Protein AF-A0A956RBW5-F1 (afdb_monomer)

Secondary structure (DSSP, 8-state):
--------------------------------------------S-------S--------------------------SSPPPSSPPPP------B--SSEEEEEEETTEEEEEEEEETTTEEEEE-TT--B--SS-SEE---TBT--TTSS---SEEEEEE-TTTTTS-EEEEEEEEETTEEEEEEEEEETTEEEEE-GGG-EEEEEEE-SSSS-----EEE-TTSPEEEEE-----TTSTT-TTT-TTS-SSEEEEE--STTSPPP-TT---S---S--

Sequence (282 aa):
MGLTTGLMMTGCPGDDGGGSGTESASGTDTTQGTSNTQSTVSMTGDTTVSMTGDTTVSMTDDTTATDDSTSTTTGVIECPYDEVPGMPPVTLELVGEGFDRPVLAVGHPTQPDRLFVVEQGGNVRILEPGQTMAPAESFLFVNVAGAGNMSIGAEFGLLGFAFHPDFPNDPRVYVNYNPDTGRTVVSEFTVDAGNPDQVDPGSERIIIEIEQPAANHNGGMIGFGPDGYLYIGMGDGGGGGDTYDTSRDPSVVLSKMLRIGVEPDGMPDDPLGCPNDCNPLG

Foldseek 3Di:
DDDDPDPDPPDDDDPPPDDDDDDDDDDDDDDDDDDDDDDDDDDDDDDDDDDDDDDDDDDDDPDPDDDPPDPPPPPPPPDPDDDDPDDDDDDDDQQADAAAQFQDWAADRVGGLFIFTDHQQFFTFTDHRPRHYTDPDGQGGDAQVQQPDCPPQAPAGWHEKEAQPPPPVFQKIWTWGHNHFFKIWIWIWGQDPVDNSHTDPVRIDTPDIATQPGRHQQQTYWYADPQQWIKGAGALSDDPPSPVVSCPDPVHCHPDIDTWAPDPVGHGPGPPPPPDDPPVPD

Radius of gyration: 27.18 Å; Cα contacts (8 Å, |Δi|>4): 436; chains: 1; bounding box: 52×69×79 Å

Nearest PDB structures (foldseek):
  2wg3-assembly2_D  TM=8.763E-01  e=7.262E-13  Homo sapiens
  7pgm-assembly1_A  TM=8.284E-01  e=1.019E-12  Homo sapiens
  2wfx-assembly1_B  TM=8.453E-01  e=8.206E-12  Homo sapiens
  3ho4-assembly2_B  TM=8.588E-01  e=1.526E-11  Homo sapiens
  3ho4-assembly1_A  TM=8.354E-01  e=3.979E-11  Homo sapiens

pLDDT: mean 74.68, std 27.19, range [24.95, 98.81]

Structure (mmCIF, N/CA/C/O backbone):
data_AF-A0A956RBW5-F1
#
_entry.id   AF-A0A956RBW5-F1
#
loop_
_atom_site.group_PDB
_atom_site.id
_atom_site.type_symbol
_atom_site.label_atom_id
_atom_site.label_alt_id
_atom_site.label_comp_id
_atom_site.label_asym_id
_atom_site.label_entity_id
_atom_site.label_seq_id
_atom_site.pdbx_PDB_ins_code
_atom_site.Cartn_x
_atom_site.Cartn_y
_atom_site.Cartn_z
_atom_site.occupancy
_atom_site.B_iso_or_equiv
_atom_site.auth_seq_id
_atom_site.auth_comp_id
_atom_site.auth_asym_id
_atom_site.auth_atom_id
_atom_site.pdbx_PDB_model_num
ATOM 1 N N . MET A 1 1 ? -19.925 -15.942 8.096 1.00 32.34 1 MET A N 1
ATOM 2 C CA . MET A 1 1 ? -20.887 -15.469 7.078 1.00 32.34 1 MET A CA 1
ATOM 3 C C . MET A 1 1 ? -20.656 -13.974 6.924 1.00 32.34 1 MET A C 1
ATOM 5 O O . MET A 1 1 ? -21.213 -13.207 7.694 1.00 32.34 1 MET A O 1
ATOM 9 N N . GLY A 1 2 ? -19.719 -13.582 6.061 1.00 32.16 2 GLY A N 1
ATOM 10 C CA . GLY A 1 2 ? -19.385 -12.177 5.819 1.00 32.16 2 GLY A CA 1
ATOM 11 C C . GLY A 1 2 ? -20.156 -11.679 4.605 1.00 32.16 2 GLY A C 1
ATOM 12 O O . GLY A 1 2 ? -20.094 -12.308 3.552 1.00 32.16 2 GLY A O 1
ATOM 13 N N . LEU A 1 3 ? -20.923 -10.603 4.770 1.00 27.94 3 LEU A N 1
ATOM 14 C CA . LEU A 1 3 ? -21.505 -9.871 3.653 1.00 27.94 3 LEU A CA 1
ATOM 15 C C . LEU A 1 3 ? -20.415 -8.953 3.091 1.00 27.94 3 LEU A C 1
ATOM 17 O O . LEU A 1 3 ? -20.034 -7.975 3.730 1.00 27.94 3 LEU A O 1
ATOM 21 N N . THR A 1 4 ? -19.920 -9.269 1.901 1.00 28.19 4 THR A N 1
ATOM 22 C CA . THR A 1 4 ? -19.143 -8.338 1.085 1.00 28.19 4 THR A CA 1
ATOM 23 C C . THR A 1 4 ? -20.121 -7.341 0.473 1.00 28.19 4 THR A C 1
ATOM 25 O O . THR A 1 4 ? -20.800 -7.654 -0.502 1.00 28.19 4 THR A O 1
ATOM 28 N N . THR A 1 5 ? -20.230 -6.143 1.042 1.00 28.91 5 THR A N 1
ATOM 29 C CA . THR A 1 5 ? -20.934 -5.039 0.377 1.00 28.91 5 THR A CA 1
ATOM 30 C C . THR A 1 5 ? -19.942 -4.320 -0.529 1.00 28.91 5 THR A C 1
ATOM 32 O O . THR A 1 5 ? -19.357 -3.308 -0.161 1.00 28.91 5 THR A O 1
ATOM 35 N N . GLY A 1 6 ? -19.720 -4.878 -1.718 1.00 27.14 6 GLY A N 1
ATOM 36 C CA . GLY A 1 6 ? -19.156 -4.134 -2.837 1.00 27.14 6 GLY A CA 1
ATOM 37 C C . GLY A 1 6 ? -20.295 -3.425 -3.559 1.00 27.14 6 GLY A C 1
ATOM 38 O O . GLY A 1 6 ? -21.095 -4.077 -4.225 1.00 27.14 6 GLY A O 1
ATOM 39 N N . LEU A 1 7 ? -20.396 -2.102 -3.427 1.00 27.00 7 LEU A N 1
ATOM 40 C CA . LEU A 1 7 ? -21.269 -1.318 -4.297 1.00 27.00 7 LEU A CA 1
ATOM 41 C C . LEU A 1 7 ? -20.578 -1.185 -5.662 1.00 27.00 7 LEU A C 1
ATOM 43 O O . LEU A 1 7 ? -19.855 -0.224 -5.908 1.00 27.00 7 LEU A O 1
ATOM 47 N N . MET A 1 8 ? -20.770 -2.163 -6.548 1.00 27.34 8 MET A N 1
ATOM 48 C CA . MET A 1 8 ? -20.468 -1.973 -7.966 1.00 27.34 8 MET A CA 1
ATOM 49 C C . MET A 1 8 ? -21.608 -1.171 -8.593 1.00 27.34 8 MET A C 1
ATOM 51 O O . MET A 1 8 ? -22.677 -1.713 -8.864 1.00 27.34 8 MET A O 1
ATOM 55 N N . MET A 1 9 ? -21.396 0.124 -8.830 1.00 32.97 9 MET A N 1
ATOM 56 C CA . MET A 1 9 ? -22.252 0.865 -9.756 1.00 32.97 9 MET A CA 1
ATOM 57 C C . MET A 1 9 ? -21.823 0.526 -11.182 1.00 32.97 9 MET A C 1
ATOM 59 O O . MET A 1 9 ? -20.850 1.066 -11.700 1.00 32.97 9 MET A O 1
ATOM 63 N N . THR A 1 10 ? -22.541 -0.394 -11.819 1.00 36.19 10 THR A N 1
ATOM 64 C CA . THR A 1 10 ? -22.460 -0.592 -13.267 1.00 36.19 10 THR A CA 1
ATOM 65 C C . THR A 1 10 ? -23.392 0.427 -13.918 1.00 36.19 10 THR A C 1
ATOM 67 O O . THR A 1 10 ? -24.608 0.257 -13.918 1.00 36.19 10 THR A O 1
ATOM 70 N N . GLY A 1 11 ? -22.840 1.531 -14.423 1.00 39.47 11 GLY A N 1
ATOM 71 C CA . GLY A 1 11 ? -23.604 2.465 -15.246 1.00 39.47 11 GLY A CA 1
ATOM 72 C C . GLY A 1 11 ? -23.829 1.862 -16.631 1.00 39.47 11 GLY A C 1
ATOM 73 O O . GLY A 1 11 ? -22.862 1.611 -17.347 1.00 39.47 11 GLY A O 1
ATOM 74 N N . CYS A 1 12 ? -25.083 1.621 -17.015 1.00 42.22 12 CYS A N 1
ATOM 75 C CA . CYS A 1 12 ? -25.422 1.477 -18.430 1.00 42.22 12 CYS A CA 1
ATOM 76 C C . CYS A 1 12 ? -25.438 2.870 -19.078 1.00 42.22 12 CYS A C 1
ATOM 78 O O . CYS A 1 12 ? -25.837 3.830 -18.414 1.00 42.22 12 CYS A O 1
ATOM 80 N N . PRO A 1 13 ? -25.016 3.010 -20.346 1.00 43.25 13 PRO A N 1
ATOM 81 C CA . PRO A 1 13 ? -25.125 4.275 -21.056 1.00 43.25 13 PRO A CA 1
ATOM 82 C C . PRO A 1 13 ? -26.606 4.656 -21.170 1.00 43.25 13 PRO A C 1
ATOM 84 O O . PRO A 1 13 ? -27.388 3.950 -21.805 1.00 43.25 13 PRO A O 1
ATOM 87 N N . GLY A 1 14 ? -26.989 5.751 -20.515 1.00 39.78 14 GLY A N 1
ATOM 88 C CA . GLY A 1 14 ? -28.256 6.416 -20.781 1.00 39.78 14 GLY A CA 1
ATOM 89 C C . GLY A 1 14 ? -28.195 7.047 -22.169 1.00 39.78 14 GLY A C 1
ATOM 90 O O . GLY A 1 14 ? -27.210 7.696 -22.519 1.00 39.78 14 GLY A O 1
ATOM 91 N N . ASP A 1 15 ? -29.227 6.814 -22.974 1.00 45.62 15 ASP A N 1
ATOM 92 C CA . ASP A 1 15 ? -29.468 7.560 -24.206 1.00 45.62 15 ASP A CA 1
ATOM 93 C C . ASP A 1 15 ? -29.921 8.973 -23.808 1.00 45.62 15 ASP A C 1
ATOM 95 O O . ASP A 1 15 ? -31.113 9.252 -23.652 1.00 45.62 15 ASP A O 1
ATOM 99 N N . ASP A 1 16 ? -28.953 9.852 -23.541 1.00 44.31 16 ASP A N 1
ATOM 100 C CA . ASP A 1 16 ? -29.209 11.260 -23.261 1.00 44.31 16 ASP A CA 1
ATOM 101 C C . ASP A 1 16 ? -29.654 11.928 -24.565 1.00 44.31 16 ASP A C 1
ATOM 103 O O . ASP A 1 16 ? -28.858 12.458 -25.345 1.00 44.31 16 ASP A O 1
ATOM 107 N N . GLY A 1 17 ? -30.965 11.871 -24.808 1.00 38.09 17 GLY A N 1
ATOM 108 C CA . GLY A 1 17 ? -31.634 12.554 -25.902 1.00 38.09 17 GLY A CA 1
ATOM 109 C C . GLY A 1 17 ? -31.124 13.989 -26.050 1.00 38.09 17 GLY A C 1
ATOM 110 O O . GLY A 1 17 ? -31.212 14.807 -25.133 1.00 38.09 17 GLY A O 1
ATOM 111 N N . GLY A 1 18 ? -30.578 14.278 -27.232 1.00 38.34 18 GLY A N 1
ATOM 112 C CA . GLY A 1 18 ? -29.933 15.541 -27.557 1.00 38.34 18 GLY A CA 1
ATOM 113 C C . GLY A 1 18 ? -30.782 16.773 -27.232 1.00 38.34 18 GLY A C 1
ATOM 114 O O . GLY A 1 18 ? -31.883 16.959 -27.749 1.00 38.34 18 GLY A O 1
ATOM 115 N N . GLY A 1 19 ? -30.200 17.664 -26.432 1.00 29.88 19 GLY A N 1
ATOM 116 C CA . GLY A 1 19 ? -30.657 19.030 -26.218 1.00 29.88 19 GLY A CA 1
ATOM 117 C C . GLY A 1 19 ? -29.467 19.979 -26.306 1.00 29.88 19 GLY A C 1
ATOM 118 O O . GLY A 1 19 ? -28.686 20.098 -25.368 1.00 29.88 19 GLY A O 1
ATOM 119 N N . SER A 1 20 ? -29.313 20.650 -27.448 1.00 36.81 20 SER A N 1
ATOM 120 C CA . SER A 1 20 ? -28.293 21.676 -27.673 1.00 36.81 20 SER A CA 1
ATOM 121 C C . SER A 1 20 ? -28.544 22.897 -26.777 1.00 36.81 20 SER A C 1
ATOM 123 O O . SER A 1 20 ? -29.352 23.765 -27.113 1.00 36.81 20 SER A O 1
ATOM 125 N N . GLY A 1 21 ? -27.852 22.974 -25.642 1.00 28.55 21 GLY A N 1
ATOM 126 C CA . GLY A 1 21 ? -27.738 24.179 -24.823 1.00 28.55 21 GLY A CA 1
ATOM 127 C C . GLY A 1 21 ? -26.433 24.902 -25.139 1.00 28.55 21 GLY A C 1
ATOM 128 O O . GLY A 1 21 ? -25.364 24.478 -24.716 1.00 28.55 21 GLY A O 1
ATOM 129 N N . THR A 1 22 ? -26.506 25.980 -25.915 1.00 31.81 22 THR A N 1
ATOM 130 C CA . THR A 1 22 ? -25.382 26.889 -26.169 1.00 31.81 22 THR A CA 1
ATOM 131 C C . THR A 1 22 ? -25.125 27.765 -24.941 1.00 31.81 22 THR A C 1
ATOM 133 O O . THR A 1 22 ? -25.913 28.667 -24.659 1.00 31.81 22 THR A O 1
ATOM 136 N N . GLU A 1 23 ? -24.014 27.545 -24.242 1.00 30.08 23 GLU A N 1
ATOM 137 C CA . GLU A 1 23 ? -23.443 28.519 -23.304 1.00 30.08 23 GLU A CA 1
ATOM 138 C C . GLU A 1 23 ? -22.685 29.587 -24.111 1.00 30.08 23 GLU A C 1
ATOM 140 O O . GLU A 1 23 ? -21.725 29.309 -24.830 1.00 30.08 23 GLU A O 1
ATOM 145 N N . SER A 1 24 ? -23.170 30.825 -24.036 1.00 26.59 24 SER A N 1
ATOM 146 C CA . SER A 1 24 ? -22.625 31.984 -24.739 1.00 26.59 24 SER A CA 1
ATOM 147 C C . SER A 1 24 ? -21.537 32.640 -23.884 1.00 26.59 24 SER A C 1
ATOM 149 O O . SER A 1 24 ? -21.852 33.354 -22.935 1.00 26.59 24 SER A O 1
ATOM 151 N N . ALA A 1 25 ? -20.262 32.462 -24.238 1.00 30.86 25 ALA A N 1
ATOM 152 C CA . ALA A 1 25 ? -19.165 33.271 -23.705 1.00 30.86 25 ALA A CA 1
ATOM 153 C C . ALA A 1 25 ? -18.851 34.420 -24.676 1.00 30.86 25 ALA A C 1
ATOM 155 O O . ALA A 1 25 ? -18.534 34.207 -25.845 1.00 30.86 25 ALA A O 1
ATOM 156 N N . SER A 1 26 ? -18.974 35.657 -24.191 1.00 26.84 26 SER A N 1
ATOM 157 C CA . SER A 1 26 ? -18.702 36.875 -24.952 1.00 26.84 26 SER A CA 1
ATOM 158 C C . SER A 1 26 ? -17.209 37.016 -25.267 1.00 26.84 26 SER A C 1
ATOM 160 O O . SER A 1 26 ? -16.395 37.159 -24.355 1.00 26.84 26 SER A O 1
ATOM 162 N N . GLY A 1 27 ? -16.867 37.068 -26.551 1.00 27.61 27 GLY A N 1
ATOM 163 C CA . GLY A 1 27 ? -15.554 37.460 -27.054 1.00 27.61 27 GLY A CA 1
ATOM 164 C C . GLY A 1 27 ? -15.739 38.270 -28.332 1.00 27.61 27 GLY A C 1
ATOM 165 O O . GLY A 1 27 ? -16.488 37.877 -29.218 1.00 27.61 27 GLY A O 1
ATOM 166 N N . THR A 1 28 ? -15.141 39.452 -28.373 1.00 27.83 28 THR A N 1
ATOM 167 C CA . THR A 1 28 ? -15.372 40.513 -29.357 1.00 27.83 28 THR A CA 1
ATOM 168 C C . THR A 1 28 ? -14.978 40.170 -30.796 1.00 27.83 28 THR A C 1
ATOM 170 O O . THR A 1 28 ? -13.924 39.601 -31.060 1.00 27.83 28 THR A O 1
ATOM 173 N N . ASP A 1 29 ? -15.846 40.636 -31.691 1.00 25.95 29 ASP A N 1
ATOM 174 C CA . ASP A 1 29 ? -15.784 40.745 -33.148 1.00 25.95 29 ASP A CA 1
ATOM 175 C C . ASP A 1 29 ? -14.461 41.299 -33.717 1.00 25.95 29 ASP A C 1
ATOM 177 O O . ASP A 1 29 ? -13.988 42.351 -33.289 1.00 25.95 29 ASP A O 1
ATOM 181 N N . THR A 1 30 ? -13.926 40.635 -34.748 1.00 27.70 30 THR A N 1
ATOM 182 C CA . THR A 1 30 ? -13.360 41.320 -35.925 1.00 27.70 30 THR A CA 1
ATOM 183 C C . THR A 1 30 ? -13.585 40.486 -37.192 1.00 27.70 30 THR A C 1
ATOM 185 O O . THR A 1 30 ? -12.968 39.449 -37.418 1.00 27.70 30 THR A O 1
ATOM 188 N N . THR A 1 31 ? -14.482 40.971 -38.045 1.00 28.22 31 THR A N 1
ATOM 189 C CA . THR A 1 31 ? -14.748 40.492 -39.407 1.00 28.22 31 THR A CA 1
ATOM 190 C C . THR A 1 31 ? -13.547 40.603 -40.357 1.00 28.22 31 THR A C 1
ATOM 192 O O . THR A 1 31 ? -12.901 41.651 -40.390 1.00 28.22 31 THR A O 1
ATOM 195 N N . GLN A 1 32 ? -13.371 39.627 -41.258 1.00 27.80 32 GLN A N 1
ATOM 196 C CA . GLN A 1 32 ? -13.065 39.871 -42.680 1.00 27.80 32 GLN A CA 1
ATOM 197 C C . GLN A 1 32 ? -13.306 38.604 -43.521 1.00 27.80 32 GLN A C 1
ATOM 199 O O . GLN A 1 32 ? -12.802 37.532 -43.208 1.00 27.80 32 GLN A O 1
ATOM 204 N N . GLY A 1 33 ? -14.119 38.723 -44.575 1.00 24.95 33 GLY A N 1
ATOM 205 C CA . GLY A 1 33 ? -14.439 37.624 -45.489 1.00 24.95 33 GLY A CA 1
ATOM 206 C C . GLY A 1 33 ? -13.482 37.525 -46.679 1.00 24.95 33 GLY A C 1
ATOM 207 O O . GLY A 1 33 ? -12.810 38.495 -47.014 1.00 24.95 33 GLY A O 1
ATOM 208 N N . THR A 1 34 ? -13.462 36.375 -47.360 1.00 26.33 34 THR A N 1
ATOM 209 C CA . THR A 1 34 ? -13.843 36.218 -48.784 1.00 26.33 34 THR A CA 1
ATOM 210 C C . THR A 1 34 ? -13.465 34.840 -49.358 1.00 26.33 34 THR A C 1
ATOM 212 O O . THR A 1 34 ? -12.407 34.294 -49.085 1.00 26.33 34 THR A O 1
ATOM 215 N N . SER A 1 35 ? -14.357 34.366 -50.237 1.00 27.52 35 SER A N 1
ATOM 216 C CA . SER A 1 35 ? -14.163 33.505 -51.417 1.00 27.52 35 SER A CA 1
ATOM 217 C C . SER A 1 35 ? -13.747 32.030 -51.275 1.00 27.52 35 SER A C 1
ATOM 219 O O . SER A 1 35 ? -12.576 31.679 -51.187 1.00 27.52 35 SER A O 1
ATOM 221 N N . ASN A 1 36 ? -14.745 31.163 -51.487 1.00 30.62 36 ASN A N 1
ATOM 222 C CA . ASN A 1 36 ? -14.605 29.782 -51.958 1.00 30.62 36 ASN A CA 1
ATOM 223 C C . ASN A 1 36 ? -13.818 29.713 -53.278 1.00 30.62 36 ASN A C 1
ATOM 225 O O . ASN A 1 36 ? -14.199 30.361 -54.252 1.00 30.62 36 ASN A O 1
ATOM 229 N N . THR A 1 37 ? -12.806 28.845 -53.344 1.00 27.69 37 THR A N 1
ATOM 230 C CA . THR A 1 37 ? -12.347 28.239 -54.606 1.00 27.69 37 THR A CA 1
ATOM 231 C C . THR A 1 37 ? -12.047 26.764 -54.339 1.00 27.69 37 THR A C 1
ATOM 233 O O . THR A 1 37 ? -11.079 26.441 -53.658 1.00 27.69 37 THR A O 1
ATOM 236 N N . GLN A 1 38 ? -12.909 25.866 -54.823 1.00 27.39 38 GLN A N 1
ATOM 237 C CA . GLN A 1 38 ? -12.670 24.420 -54.798 1.00 27.39 38 GLN A CA 1
ATOM 238 C C . GLN A 1 38 ? -11.681 24.056 -55.908 1.00 27.39 38 GLN A C 1
ATOM 240 O O . GLN A 1 38 ? -11.961 24.289 -57.082 1.00 27.39 38 GLN A O 1
ATOM 245 N N . SER A 1 39 ? -10.563 23.439 -55.532 1.00 27.67 39 SER A N 1
ATOM 246 C CA . SER A 1 39 ? -9.663 22.747 -56.454 1.00 27.67 39 SER A CA 1
ATOM 247 C C . SER A 1 39 ? -9.510 21.309 -55.973 1.00 27.67 39 SER A C 1
ATOM 249 O O . SER A 1 39 ? -8.957 21.065 -54.905 1.00 27.67 39 SER A O 1
ATOM 251 N N . THR A 1 40 ? -10.018 20.351 -56.745 1.00 28.45 40 THR A N 1
ATOM 252 C CA . THR A 1 40 ? -9.838 18.916 -56.495 1.00 28.45 40 THR A CA 1
ATOM 253 C C . THR A 1 40 ? -8.513 18.454 -57.099 1.00 28.45 40 THR A C 1
ATOM 255 O O . THR A 1 40 ? -8.309 18.604 -58.304 1.00 28.45 40 THR A O 1
ATOM 258 N N . VAL A 1 41 ? -7.628 17.871 -56.288 1.00 29.33 41 VAL A N 1
ATOM 259 C CA . VAL A 1 41 ? -6.400 17.196 -56.742 1.00 29.33 41 VAL A CA 1
ATOM 260 C C . VAL A 1 41 ? -6.490 15.727 -56.337 1.00 29.33 41 VAL A C 1
ATOM 262 O O . VAL A 1 41 ? -6.700 15.422 -55.168 1.00 29.33 41 VAL A O 1
ATOM 265 N N . SER A 1 42 ? -6.333 14.819 -57.301 1.00 29.08 42 SER A N 1
ATOM 266 C CA . SER A 1 42 ? -6.273 13.370 -57.074 1.00 29.08 42 SER A CA 1
ATOM 267 C C . SER A 1 42 ? -4.835 12.889 -57.251 1.00 29.08 42 SER A C 1
ATOM 269 O O . SER A 1 42 ? -4.220 13.185 -58.275 1.00 29.08 42 SER A O 1
ATOM 271 N N . MET A 1 43 ? -4.303 12.145 -56.279 1.00 29.73 43 MET A N 1
ATOM 272 C CA . MET A 1 43 ? -2.981 11.509 -56.349 1.00 29.73 43 MET A CA 1
ATOM 273 C C . MET A 1 43 ? -3.045 10.108 -55.720 1.00 29.73 43 MET A C 1
ATOM 275 O O . MET A 1 43 ? -3.624 9.934 -54.651 1.00 29.73 43 MET A O 1
ATOM 279 N N . THR A 1 44 ? -2.431 9.123 -56.378 1.00 32.25 44 THR A N 1
ATOM 280 C CA . THR A 1 44 ? -2.177 7.762 -55.872 1.00 32.25 44 THR A CA 1
ATOM 281 C C . THR A 1 44 ? -0.667 7.547 -55.788 1.00 32.25 44 THR A C 1
ATOM 283 O O . THR A 1 44 ? 0.000 7.591 -56.822 1.00 32.25 44 THR A O 1
ATOM 286 N N . GLY A 1 45 ? -0.138 7.301 -54.587 1.00 35.06 45 GLY A N 1
ATOM 287 C CA . GLY A 1 45 ? 1.275 6.979 -54.345 1.00 35.06 45 GLY A CA 1
ATOM 288 C C . GLY A 1 45 ? 1.896 7.755 -53.179 1.00 35.06 45 GLY A C 1
ATOM 289 O O . GLY A 1 45 ? 1.463 8.860 -52.866 1.00 35.06 45 GLY A O 1
ATOM 290 N N . ASP A 1 46 ? 2.900 7.147 -52.542 1.00 43.47 46 ASP A N 1
ATOM 291 C CA . ASP A 1 46 ? 3.602 7.650 -51.354 1.00 43.47 46 ASP A CA 1
ATOM 292 C C . ASP A 1 46 ? 4.373 8.946 -51.662 1.00 43.47 46 ASP A C 1
ATOM 294 O O . ASP A 1 46 ? 5.295 8.974 -52.482 1.00 43.47 46 ASP A O 1
ATOM 298 N N . THR A 1 47 ? 3.950 10.055 -51.059 1.00 29.91 47 THR A N 1
ATOM 299 C CA . THR A 1 47 ? 4.651 11.343 -51.092 1.00 29.91 47 THR A CA 1
ATOM 300 C C . THR A 1 47 ? 4.330 12.111 -49.814 1.00 29.91 47 THR A C 1
ATOM 302 O O . THR A 1 47 ? 3.167 12.334 -49.482 1.00 29.91 47 THR A O 1
ATOM 305 N N . THR A 1 48 ? 5.367 12.555 -49.107 1.00 32.25 48 THR A N 1
ATOM 306 C CA . THR A 1 48 ? 5.249 13.408 -47.923 1.00 32.25 48 THR A CA 1
ATOM 307 C C . THR A 1 48 ? 4.867 14.834 -48.319 1.00 32.25 48 THR A C 1
ATOM 309 O O . THR A 1 48 ? 5.577 15.504 -49.070 1.00 32.25 48 THR A O 1
ATOM 312 N N . VAL A 1 49 ? 3.743 15.319 -47.788 1.00 32.62 49 VAL A N 1
ATOM 313 C CA . VAL A 1 49 ? 3.286 16.703 -47.953 1.00 32.62 49 VAL A CA 1
ATOM 314 C C . VAL A 1 49 ? 3.293 17.380 -46.584 1.00 32.62 49 VAL A C 1
ATOM 316 O O . VAL A 1 49 ? 2.585 16.966 -45.672 1.00 32.62 49 VAL A O 1
ATOM 319 N N . SER A 1 50 ? 4.110 18.423 -46.439 1.00 35.78 50 SER A N 1
ATOM 320 C CA . SER A 1 50 ? 4.107 19.301 -45.266 1.00 35.78 50 SER A CA 1
ATOM 321 C C . SER A 1 50 ? 3.116 20.440 -45.510 1.00 35.78 50 SER A C 1
ATOM 323 O O . SER A 1 50 ? 3.266 21.178 -46.484 1.00 35.78 50 SER A O 1
ATOM 325 N N . MET A 1 51 ? 2.097 20.566 -44.657 1.00 33.81 51 MET A N 1
ATOM 326 C CA . MET A 1 51 ? 1.098 21.639 -44.712 1.00 33.81 51 MET A CA 1
ATOM 327 C C . MET A 1 51 ? 1.016 22.316 -43.342 1.00 33.81 51 MET A C 1
ATOM 329 O O . MET A 1 51 ? 0.641 21.698 -42.351 1.00 33.81 51 MET A O 1
ATOM 333 N N . THR A 1 52 ? 1.360 23.601 -43.286 1.00 34.50 52 THR A N 1
ATOM 334 C CA . THR A 1 52 ? 1.017 24.497 -42.175 1.00 34.50 52 THR A CA 1
ATOM 335 C C . THR A 1 52 ? -0.315 25.174 -42.499 1.00 34.50 52 THR A C 1
ATOM 337 O O . THR A 1 52 ? -0.344 26.062 -43.350 1.00 34.50 52 THR A O 1
ATOM 340 N N . GLY A 1 53 ? -1.402 24.756 -41.846 1.00 38.53 53 GLY A N 1
ATOM 341 C CA . GLY A 1 53 ? -2.727 25.381 -41.961 1.00 38.53 53 GLY A CA 1
ATOM 342 C C . GLY A 1 53 ? -3.886 24.408 -41.720 1.00 38.53 53 GLY A C 1
ATOM 343 O O . GLY A 1 53 ? -3.820 23.254 -42.136 1.00 38.53 53 GLY A O 1
ATOM 344 N N . ASP A 1 54 ? -4.934 24.888 -41.046 1.00 41.97 54 ASP A N 1
ATOM 345 C CA . ASP A 1 54 ? -6.153 24.140 -40.712 1.00 41.97 54 ASP A CA 1
ATOM 346 C C . ASP A 1 54 ? -6.891 23.694 -41.987 1.00 41.97 54 ASP A C 1
ATOM 348 O O . ASP A 1 54 ? -7.334 24.520 -42.786 1.00 41.97 54 ASP A O 1
ATOM 352 N N . THR A 1 55 ? -6.954 22.381 -42.213 1.00 35.62 55 THR A N 1
ATOM 353 C CA . THR A 1 55 ? -7.637 21.761 -43.356 1.00 35.62 55 THR A CA 1
ATOM 354 C C . THR A 1 55 ? -8.513 20.629 -42.840 1.00 35.62 55 THR A C 1
ATOM 356 O O . THR A 1 55 ? -8.019 19.670 -42.248 1.00 35.62 55 THR A O 1
ATOM 359 N N . THR A 1 56 ? -9.815 20.710 -43.100 1.00 33.06 56 THR A N 1
ATOM 360 C CA . THR A 1 56 ? -10.769 19.642 -42.806 1.00 33.06 56 THR A CA 1
ATOM 361 C C . THR A 1 56 ? -10.639 18.518 -43.836 1.00 33.06 56 THR A C 1
ATOM 363 O O . THR A 1 56 ? -10.814 18.722 -45.037 1.00 33.06 56 THR A O 1
ATOM 366 N N . VAL A 1 57 ? -10.324 17.308 -43.368 1.00 33.25 57 VAL A N 1
ATOM 367 C CA . VAL A 1 57 ? -10.276 16.092 -44.192 1.00 33.25 57 VAL A CA 1
ATOM 368 C C . VAL A 1 57 ? -11.612 15.364 -44.059 1.00 33.25 57 VAL A C 1
ATOM 370 O O . VAL A 1 57 ? -11.968 14.909 -42.976 1.00 33.25 57 VAL A O 1
ATOM 373 N N . SER A 1 58 ? -12.360 15.243 -45.155 1.00 30.88 58 SER A N 1
ATOM 374 C CA . SER A 1 58 ? -13.537 14.370 -45.229 1.00 30.88 58 SER A CA 1
ATOM 375 C C . SER A 1 58 ? -13.133 13.039 -45.858 1.00 30.88 58 SER A C 1
ATOM 377 O O . SER A 1 58 ? -12.859 12.978 -47.055 1.00 30.88 58 SER A O 1
ATOM 379 N N . MET A 1 59 ? -13.091 11.978 -45.053 1.00 32.34 59 MET A N 1
ATOM 380 C CA . MET A 1 59 ? -12.946 10.607 -45.544 1.00 32.34 59 MET A CA 1
ATOM 381 C C . MET A 1 59 ? -14.318 10.112 -46.017 1.00 32.34 59 MET A C 1
ATOM 383 O O . MET A 1 59 ? -15.295 10.208 -45.277 1.00 32.34 59 MET A O 1
ATOM 387 N N . THR A 1 60 ? -14.406 9.611 -47.248 1.00 35.41 60 THR A N 1
ATOM 388 C CA . THR A 1 60 ? -15.556 8.814 -47.703 1.00 35.41 60 THR A CA 1
ATOM 389 C C . THR A 1 60 ? -15.184 7.351 -47.511 1.00 35.41 60 THR A C 1
ATOM 391 O O . THR A 1 60 ? -14.171 6.902 -48.040 1.00 35.41 60 THR A O 1
ATOM 394 N N . ASP A 1 61 ? -15.957 6.649 -46.686 1.00 34.00 61 ASP A N 1
ATOM 395 C CA . ASP A 1 61 ? -15.790 5.223 -46.425 1.00 34.00 61 ASP A CA 1
ATOM 396 C C . ASP A 1 61 ? -16.302 4.435 -47.639 1.00 34.00 61 ASP A C 1
ATOM 398 O O . ASP A 1 61 ? -17.501 4.405 -47.912 1.00 34.00 61 ASP A O 1
ATOM 402 N N . ASP A 1 62 ? -15.380 3.868 -48.416 1.00 40.84 62 ASP A N 1
ATOM 403 C CA . ASP A 1 62 ? -15.680 2.906 -49.478 1.00 40.84 62 ASP A CA 1
ATOM 404 C C . ASP A 1 62 ? -15.482 1.496 -48.916 1.00 40.84 62 ASP A C 1
ATOM 406 O O . ASP A 1 62 ? -14.447 0.854 -49.107 1.00 40.84 62 ASP A O 1
ATOM 410 N N . THR A 1 63 ? -16.475 1.025 -48.162 1.00 39.16 63 THR A N 1
ATOM 411 C CA . THR A 1 63 ? -16.573 -0.369 -47.730 1.00 39.16 63 THR A CA 1
ATOM 412 C C . THR A 1 63 ? -17.630 -1.085 -48.567 1.00 39.16 63 THR A C 1
ATOM 414 O O . THR A 1 63 ? -18.817 -1.132 -48.254 1.00 39.16 63 THR A O 1
ATOM 417 N N . THR A 1 64 ? -17.185 -1.711 -49.656 1.00 42.91 64 THR A N 1
ATOM 418 C CA . THR A 1 64 ? -17.954 -2.754 -50.349 1.00 42.91 64 THR A CA 1
ATOM 419 C C . THR A 1 64 ? -17.917 -4.049 -49.530 1.00 42.91 64 THR A C 1
ATOM 421 O O . THR A 1 64 ? -17.242 -5.017 -49.874 1.00 42.91 64 THR A O 1
ATOM 424 N N . ALA A 1 65 ? -18.647 -4.070 -48.412 1.00 38.44 65 ALA A N 1
ATOM 425 C CA . ALA A 1 65 ? -18.963 -5.295 -47.689 1.00 38.44 65 ALA A CA 1
ATOM 426 C C . ALA A 1 65 ? -20.192 -5.955 -48.333 1.00 38.44 65 ALA A C 1
ATOM 428 O O . ALA A 1 65 ? -21.244 -5.341 -48.497 1.00 38.44 65 ALA A O 1
ATOM 429 N N . THR A 1 66 ? -20.038 -7.212 -48.742 1.00 39.41 66 THR A N 1
ATOM 430 C CA . THR A 1 66 ? -21.117 -8.073 -49.230 1.00 39.41 66 THR A CA 1
ATOM 431 C C . THR A 1 66 ? -22.194 -8.243 -48.161 1.00 39.41 66 THR A C 1
ATOM 433 O O . THR A 1 66 ? -21.892 -8.685 -47.056 1.00 39.41 66 THR A O 1
ATOM 436 N N . ASP A 1 67 ? -23.428 -7.904 -48.528 1.00 39.19 67 ASP A N 1
ATOM 437 C CA . ASP A 1 67 ? -24.660 -8.028 -47.745 1.00 39.19 67 ASP A CA 1
ATOM 438 C C . ASP A 1 67 ? -24.932 -9.497 -47.367 1.00 39.19 67 ASP A C 1
ATOM 440 O O . ASP A 1 67 ? -25.501 -10.265 -48.148 1.00 39.19 67 ASP A O 1
ATOM 444 N N . ASP A 1 68 ? -24.476 -9.907 -46.180 1.00 40.84 68 ASP A N 1
ATOM 445 C CA . ASP A 1 68 ? -24.979 -11.098 -45.498 1.00 40.84 68 ASP A CA 1
ATOM 446 C C . ASP A 1 68 ? -26.148 -10.666 -44.612 1.00 40.84 68 ASP A C 1
ATOM 448 O O . ASP A 1 68 ? -25.979 -10.224 -43.474 1.00 40.84 68 ASP A O 1
ATOM 452 N N . SER A 1 69 ? -27.352 -10.737 -45.179 1.00 48.19 69 SER A N 1
ATOM 453 C CA . SER A 1 69 ? -28.609 -10.436 -44.492 1.00 48.19 69 SER A CA 1
ATOM 454 C C . SER A 1 69 ? -28.957 -11.498 -43.433 1.00 48.19 69 SER A C 1
ATOM 456 O O . SER A 1 69 ? -29.995 -12.158 -43.481 1.00 48.19 69 SER A O 1
ATOM 458 N N . THR A 1 70 ? -28.102 -11.678 -42.429 1.00 48.03 70 THR A N 1
ATOM 459 C CA . THR A 1 70 ? -28.516 -12.305 -41.177 1.00 48.03 70 THR A CA 1
ATOM 460 C C . THR A 1 70 ? -29.372 -11.305 -40.417 1.00 48.03 70 THR A C 1
ATOM 462 O O . THR A 1 70 ? -28.911 -10.229 -40.050 1.00 48.03 70 THR A O 1
ATOM 465 N N . SER A 1 71 ? -30.640 -11.656 -40.210 1.00 48.03 71 SER A N 1
ATOM 466 C CA . SER A 1 71 ? -31.586 -10.908 -39.385 1.00 48.03 71 SER A CA 1
ATOM 467 C C . SER A 1 71 ? -31.009 -10.705 -37.982 1.00 48.03 71 SER A C 1
ATOM 469 O O . SER A 1 71 ? -31.095 -11.583 -37.122 1.00 48.03 71 SER A O 1
ATOM 471 N N . THR A 1 72 ? -30.417 -9.537 -37.747 1.00 45.97 72 THR A N 1
ATOM 472 C CA . THR A 1 72 ? -30.061 -9.071 -36.412 1.00 45.97 72 THR A CA 1
ATOM 473 C C . THR A 1 72 ? -31.374 -8.810 -35.695 1.00 45.97 72 THR A C 1
ATOM 475 O O . THR A 1 72 ? -32.025 -7.784 -35.884 1.00 45.97 72 THR A O 1
ATOM 478 N N . THR A 1 73 ? -31.825 -9.785 -34.911 1.00 47.22 73 THR A N 1
ATOM 479 C CA . THR A 1 73 ? -32.845 -9.509 -33.907 1.00 47.22 73 THR A CA 1
ATOM 480 C C . THR A 1 73 ? -32.168 -8.577 -32.918 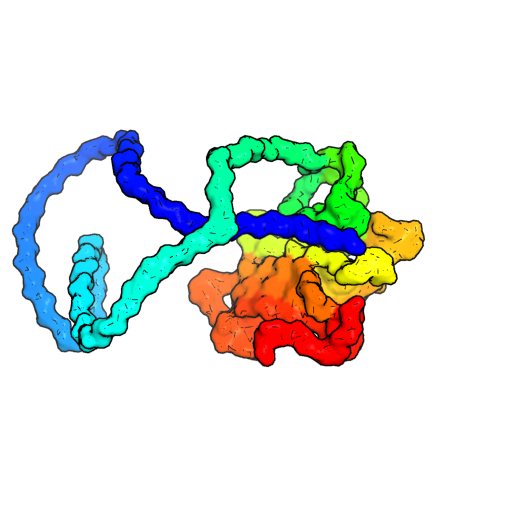1.00 47.22 73 THR A C 1
ATOM 482 O O . THR A 1 73 ? -31.315 -9.015 -32.149 1.00 47.22 73 THR A O 1
ATOM 485 N N . THR A 1 74 ? -32.487 -7.285 -32.984 1.00 56.62 74 THR A N 1
ATOM 486 C CA . THR A 1 74 ? -32.133 -6.302 -31.959 1.00 56.62 74 THR A CA 1
ATOM 487 C C . THR A 1 74 ? -32.910 -6.673 -30.701 1.00 56.62 74 THR A C 1
ATOM 489 O O . THR A 1 74 ? -33.947 -6.094 -30.388 1.00 56.62 74 THR A O 1
ATOM 492 N N . GLY A 1 75 ? -32.470 -7.739 -30.033 1.00 53.47 75 GLY A N 1
ATOM 493 C CA . GLY A 1 75 ? -32.903 -8.061 -28.692 1.00 53.47 75 GLY A CA 1
ATOM 494 C C . GLY A 1 75 ? -32.425 -6.916 -27.828 1.00 53.47 75 GLY A C 1
ATOM 495 O O . GLY A 1 75 ? -31.225 -6.774 -27.600 1.00 53.47 75 GLY A O 1
ATOM 496 N N . VAL A 1 76 ? -33.356 -6.059 -27.424 1.00 64.12 76 VAL A N 1
ATOM 497 C CA . VAL A 1 76 ? -33.100 -5.100 -26.360 1.00 64.12 76 VAL A CA 1
ATOM 498 C C . VAL A 1 76 ? -32.629 -5.946 -25.183 1.00 64.12 76 VAL A C 1
ATOM 500 O O . VAL A 1 76 ? -33.351 -6.847 -24.752 1.00 64.12 76 VAL A O 1
ATOM 503 N N . ILE A 1 77 ? -31.390 -5.747 -24.734 1.00 65.38 77 ILE A N 1
ATOM 504 C CA . ILE A 1 77 ? -30.948 -6.332 -23.473 1.00 65.38 77 ILE A CA 1
ATOM 505 C C . ILE A 1 77 ? -31.766 -5.602 -22.412 1.00 65.38 77 ILE A C 1
ATOM 507 O O . ILE A 1 77 ? -31.443 -4.478 -22.036 1.00 65.38 77 ILE A O 1
ATOM 511 N N . GLU A 1 78 ? -32.894 -6.193 -22.021 1.00 70.31 78 GLU A N 1
ATOM 512 C CA . GLU A 1 78 ? -33.695 -5.680 -20.920 1.00 70.31 78 GLU A CA 1
ATOM 513 C C . GLU A 1 78 ? -32.841 -5.770 -19.661 1.00 70.31 78 GLU A C 1
ATOM 515 O O . GLU A 1 78 ? -32.335 -6.837 -19.297 1.00 70.31 78 GLU A O 1
ATOM 520 N N . CYS A 1 79 ? -32.643 -4.622 -19.019 1.00 67.00 79 CYS A N 1
ATOM 521 C CA . CYS A 1 79 ? -31.993 -4.571 -17.727 1.00 67.00 79 CYS A CA 1
ATOM 522 C C . CYS A 1 79 ? -32.822 -5.443 -16.769 1.00 67.00 79 CYS A C 1
ATOM 524 O O . CYS A 1 79 ? -34.012 -5.180 -16.607 1.00 67.00 79 CYS A O 1
ATOM 526 N N . PRO A 1 80 ? -32.242 -6.465 -16.113 1.00 83.50 80 PRO A N 1
ATOM 527 C CA . PRO A 1 80 ? -32.989 -7.348 -15.212 1.00 83.50 80 PRO A CA 1
ATOM 528 C C . PRO A 1 80 ? -33.373 -6.658 -13.889 1.00 83.50 80 PRO A C 1
ATOM 530 O O . PRO A 1 80 ? -33.811 -7.319 -12.948 1.00 83.50 80 PRO A O 1
ATOM 533 N N . TYR A 1 81 ? -33.176 -5.341 -13.808 1.00 80.25 81 TYR A N 1
ATOM 534 C CA . TYR A 1 81 ? -33.401 -4.508 -12.643 1.00 80.25 81 TYR A CA 1
ATOM 535 C C . TYR A 1 81 ? -34.424 -3.432 -12.990 1.00 80.25 81 TYR A C 1
ATOM 537 O O . TYR A 1 81 ? -34.297 -2.758 -14.013 1.00 80.25 81 TYR A O 1
ATOM 545 N N . ASP A 1 82 ? -35.410 -3.261 -12.114 1.00 82.44 82 ASP A N 1
ATOM 546 C CA . ASP A 1 82 ? -36.355 -2.156 -12.204 1.00 82.44 82 ASP A CA 1
ATOM 547 C C . ASP A 1 82 ? -35.615 -0.822 -12.027 1.00 82.44 82 ASP A C 1
ATOM 549 O O . ASP A 1 82 ? -34.767 -0.680 -11.139 1.00 82.44 82 ASP A O 1
ATOM 553 N N . GLU A 1 83 ? -35.959 0.179 -12.840 1.00 72.62 83 GLU A N 1
ATOM 554 C CA . GLU A 1 83 ? -35.507 1.548 -12.603 1.00 72.62 83 GLU A CA 1
ATOM 555 C C . GLU A 1 83 ? -35.987 2.003 -11.220 1.00 72.62 83 GLU A C 1
ATOM 557 O O . GLU A 1 83 ? -37.188 2.044 -10.943 1.00 72.62 83 GLU A O 1
ATOM 562 N N . VAL A 1 84 ? -35.054 2.371 -10.342 1.00 75.75 84 VAL A N 1
ATOM 563 C CA . VAL A 1 84 ? -35.392 3.058 -9.093 1.00 75.75 84 VAL A CA 1
ATOM 564 C C . VAL A 1 84 ? -35.739 4.506 -9.460 1.00 75.75 84 VAL A C 1
ATOM 566 O O . VAL A 1 84 ? -34.864 5.214 -9.963 1.00 75.75 84 VAL A O 1
ATOM 569 N N . PRO A 1 85 ? -36.987 4.980 -9.252 1.00 75.94 85 PRO A N 1
ATOM 570 C CA . PRO A 1 85 ? -37.365 6.328 -9.652 1.00 75.94 85 PRO A CA 1
ATOM 571 C C . PRO A 1 85 ? -36.580 7.374 -8.859 1.00 75.94 85 PRO A C 1
ATOM 573 O O . PRO A 1 85 ? -36.748 7.511 -7.646 1.00 75.94 85 PRO A O 1
ATOM 576 N N . GLY A 1 86 ? -35.765 8.145 -9.575 1.00 72.94 86 GLY A N 1
ATOM 577 C CA . GLY A 1 86 ? -34.910 9.175 -8.999 1.00 72.94 86 GLY A CA 1
ATOM 578 C C . GLY A 1 86 ? -33.623 8.619 -8.388 1.00 72.94 86 GLY A C 1
ATOM 579 O O . GLY A 1 86 ? -33.546 7.486 -7.920 1.00 72.94 86 GLY A O 1
ATOM 580 N N . MET A 1 87 ? -32.587 9.452 -8.375 1.00 74.50 87 MET A N 1
ATOM 581 C CA . MET A 1 87 ? -31.362 9.145 -7.647 1.00 74.50 87 MET A CA 1
ATOM 582 C C . MET A 1 87 ? -31.624 9.376 -6.151 1.00 74.50 87 MET A C 1
ATOM 584 O O . MET A 1 87 ? -32.112 10.458 -5.800 1.00 74.50 87 MET A O 1
ATOM 588 N N . PRO A 1 88 ? -31.341 8.409 -5.256 1.00 79.81 88 PRO A N 1
ATOM 589 C CA . PRO A 1 88 ? -31.420 8.668 -3.824 1.00 79.81 88 PRO A CA 1
ATOM 590 C C . PRO A 1 88 ? -30.529 9.874 -3.490 1.00 79.81 88 PRO A C 1
ATOM 592 O O . PRO A 1 88 ? -29.440 9.994 -4.057 1.00 79.81 88 PRO A O 1
ATOM 595 N N . PRO A 1 89 ? -30.964 10.795 -2.613 1.00 83.25 89 PRO A N 1
ATOM 596 C CA . PRO A 1 89 ? -30.134 11.931 -2.245 1.00 83.25 89 PRO A CA 1
ATOM 597 C C . PRO A 1 89 ? -28.868 11.417 -1.553 1.00 83.25 89 PRO A C 1
ATOM 599 O O . PRO A 1 89 ? -28.945 10.768 -0.512 1.00 83.25 89 PRO A O 1
ATOM 602 N N . VAL A 1 90 ? -27.709 11.704 -2.142 1.00 89.50 90 VAL A N 1
ATOM 603 C CA . VAL A 1 90 ? -26.397 11.385 -1.571 1.00 89.50 90 VAL A CA 1
ATOM 604 C C . VAL A 1 90 ? -25.813 12.656 -0.968 1.00 89.50 90 VAL A C 1
ATOM 606 O O . VAL A 1 90 ? -25.868 13.726 -1.575 1.00 89.50 90 VAL A O 1
ATOM 609 N N . THR A 1 91 ? -25.244 12.543 0.228 1.00 92.69 91 THR A N 1
ATOM 610 C CA . THR A 1 91 ? -24.519 13.628 0.896 1.00 92.69 91 THR A CA 1
ATOM 611 C C . THR A 1 91 ? -23.138 13.146 1.305 1.00 92.69 91 THR A C 1
ATOM 613 O O . THR A 1 91 ? -22.964 11.974 1.625 1.00 92.69 91 THR A O 1
ATOM 616 N N . LEU A 1 92 ? -22.165 14.055 1.319 1.00 93.19 92 LEU A N 1
ATOM 617 C CA . LEU A 1 92 ? -20.841 13.778 1.864 1.00 93.19 92 LEU A CA 1
ATOM 618 C C . LEU A 1 92 ? -20.833 14.073 3.365 1.00 93.19 92 LEU A C 1
ATOM 620 O O . LEU A 1 92 ? -21.318 15.121 3.795 1.00 93.19 92 LEU A O 1
ATOM 624 N N . GLU A 1 93 ? -20.253 13.163 4.137 1.00 92.31 93 GLU A N 1
ATOM 625 C CA . GLU A 1 93 ? -19.962 13.334 5.557 1.00 92.31 93 GLU A CA 1
ATOM 626 C C . GLU A 1 93 ? -18.447 13.274 5.752 1.00 92.31 93 GLU A C 1
ATOM 628 O O . GLU A 1 93 ? -17.771 12.411 5.187 1.00 92.31 93 GLU A O 1
ATOM 633 N N . LEU A 1 94 ? -17.901 14.208 6.532 1.00 93.81 94 LEU A N 1
ATOM 634 C CA . LEU A 1 94 ? -16.494 14.161 6.905 1.00 93.81 94 LEU A CA 1
ATOM 635 C C . LEU A 1 94 ? -16.298 13.072 7.965 1.00 93.81 94 LEU A C 1
ATOM 637 O O . LEU A 1 94 ? -16.716 13.247 9.106 1.00 93.81 94 LEU A O 1
ATOM 641 N N . VAL A 1 95 ? -15.646 11.975 7.582 1.00 94.00 95 VAL A N 1
ATOM 642 C CA . VAL A 1 95 ? -15.358 10.845 8.483 1.00 94.00 95 VAL A CA 1
ATOM 643 C C . VAL A 1 95 ? -14.068 11.069 9.278 1.00 94.00 95 VAL A C 1
ATOM 645 O O . VAL A 1 95 ? -14.004 10.739 10.457 1.00 94.00 95 VAL A O 1
ATOM 648 N N . GLY A 1 96 ? -13.049 11.679 8.669 1.00 95.44 96 GLY A N 1
ATOM 649 C CA . GLY A 1 96 ? -11.807 12.029 9.354 1.00 95.44 96 GLY A CA 1
ATOM 650 C C . GLY A 1 96 ? -10.956 13.030 8.576 1.00 95.44 96 GLY A C 1
ATOM 651 O O . GLY A 1 96 ? -11.023 13.089 7.349 1.00 95.44 96 GLY A O 1
ATOM 652 N N . GLU A 1 97 ? -10.153 13.817 9.288 1.00 97.19 97 GLU A N 1
ATOM 653 C CA . GLU A 1 97 ? -9.254 14.826 8.722 1.00 97.19 97 GLU A CA 1
ATOM 654 C C . GLU A 1 97 ? -7.861 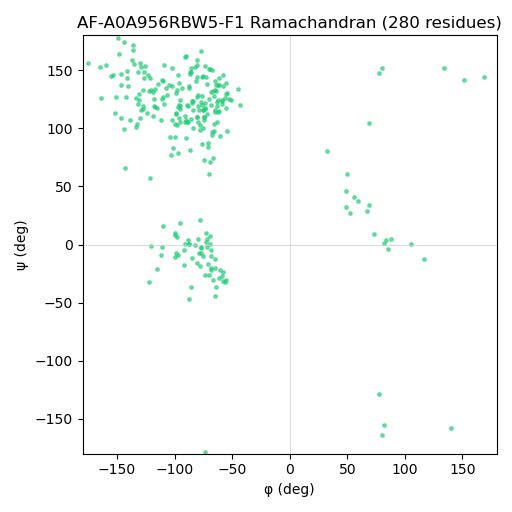14.808 9.375 1.00 97.19 97 GLU A C 1
ATOM 656 O O . GLU A 1 97 ? -7.620 14.122 10.366 1.00 97.19 97 GLU A O 1
ATOM 661 N N . GLY A 1 98 ? -6.917 15.570 8.816 1.00 97.69 98 GLY A N 1
ATOM 662 C CA . GLY A 1 98 ? -5.545 15.669 9.333 1.00 97.69 98 GLY A CA 1
ATOM 663 C C . GLY A 1 98 ? -4.563 14.623 8.796 1.00 97.69 98 GLY A C 1
ATOM 664 O O . GLY A 1 98 ? -3.421 14.609 9.241 1.00 97.69 98 GLY A O 1
ATOM 665 N N . PHE A 1 99 ? -4.984 13.786 7.844 1.00 97.56 99 PHE A N 1
ATOM 666 C CA . PHE A 1 99 ? -4.099 12.863 7.127 1.00 97.56 99 PHE A CA 1
ATOM 667 C C . PHE A 1 99 ? -3.203 13.604 6.129 1.00 97.56 99 PHE A C 1
ATOM 669 O O . PHE A 1 99 ? -3.640 14.554 5.473 1.00 97.56 99 PHE A O 1
ATOM 676 N N . ASP A 1 100 ? -1.971 13.135 5.971 1.00 94.81 100 ASP A N 1
ATOM 677 C CA . ASP A 1 100 ? -1.011 13.645 4.996 1.00 94.81 100 ASP A CA 1
ATOM 678 C C . ASP A 1 100 ? -1.052 12.805 3.713 1.00 94.81 100 ASP A C 1
ATOM 680 O O . ASP A 1 100 ? -0.570 11.674 3.668 1.00 94.81 100 ASP A O 1
ATOM 684 N N . ARG A 1 101 ? -1.645 13.367 2.651 1.00 94.06 101 ARG A N 1
ATOM 685 C CA . ARG A 1 101 ? -1.766 12.736 1.319 1.00 94.06 101 ARG A CA 1
ATOM 686 C C . ARG A 1 101 ? -2.323 11.298 1.381 1.00 94.06 101 ARG A C 1
ATOM 688 O O . ARG A 1 101 ? -1.636 10.360 0.964 1.00 94.06 101 ARG A O 1
ATOM 695 N N . PRO A 1 102 ? -3.551 11.098 1.894 1.00 96.19 102 PRO A N 1
ATOM 696 C CA . PRO A 1 102 ? -4.168 9.779 1.911 1.00 96.19 102 PRO A CA 1
ATOM 697 C C . PRO A 1 102 ? -4.422 9.285 0.479 1.00 96.19 102 PRO A C 1
ATOM 699 O O . PRO A 1 102 ? -4.954 10.026 -0.347 1.00 96.19 102 PRO A O 1
ATOM 702 N N . VAL A 1 103 ? -4.053 8.037 0.190 1.00 96.00 103 VAL A N 1
ATOM 703 C CA . VAL A 1 103 ? -4.211 7.404 -1.137 1.00 96.00 103 VAL A CA 1
ATOM 704 C C . VAL A 1 103 ? -5.178 6.225 -1.133 1.00 96.00 103 VAL A C 1
ATOM 706 O O . VAL A 1 103 ? -5.720 5.872 -2.177 1.00 96.00 103 VAL A O 1
ATOM 709 N N . LEU A 1 104 ? -5.426 5.630 0.034 1.00 97.56 104 LEU A N 1
ATOM 710 C CA . LEU A 1 104 ? -6.321 4.491 0.200 1.00 97.56 104 LEU A CA 1
ATOM 711 C C . LEU A 1 104 ? -6.880 4.477 1.629 1.00 97.56 104 LEU A C 1
ATOM 713 O O . LEU A 1 104 ? -6.189 4.847 2.574 1.00 97.56 104 LEU A O 1
ATOM 717 N N . ALA A 1 105 ? -8.124 4.035 1.791 1.00 97.38 105 ALA A N 1
ATOM 718 C CA . ALA A 1 105 ? -8.709 3.709 3.087 1.00 97.38 105 ALA A CA 1
ATOM 719 C C . ALA A 1 105 ? -9.373 2.331 3.002 1.00 97.38 105 ALA A C 1
ATOM 721 O O . ALA A 1 105 ? -10.159 2.081 2.087 1.00 97.38 105 ALA A O 1
ATOM 722 N N . VAL A 1 106 ? -9.054 1.443 3.943 1.00 97.25 106 VAL A N 1
ATOM 723 C CA . VAL A 1 106 ? -9.577 0.068 3.992 1.00 97.25 106 VAL A CA 1
ATOM 724 C C . VAL A 1 106 ? -10.169 -0.200 5.372 1.00 97.25 106 VAL A C 1
ATOM 726 O O . VAL A 1 106 ? -9.545 0.112 6.381 1.00 97.25 106 VAL A O 1
ATOM 729 N N . GLY A 1 107 ? -11.366 -0.779 5.440 1.00 97.62 107 GLY A N 1
ATOM 730 C CA . GLY A 1 107 ? -11.949 -1.218 6.710 1.00 97.62 107 GLY A CA 1
ATOM 731 C C . GLY A 1 107 ? -11.295 -2.501 7.222 1.00 97.62 107 GLY A C 1
ATOM 732 O O . GLY A 1 107 ? -10.941 -3.382 6.439 1.00 97.62 107 GLY A O 1
ATOM 733 N N . HIS A 1 108 ? -11.161 -2.635 8.540 1.00 97.62 108 HIS A N 1
ATOM 734 C CA . HIS A 1 108 ? -10.699 -3.876 9.157 1.00 97.62 108 HIS A CA 1
ATOM 735 C C . HIS A 1 108 ? -11.615 -5.060 8.770 1.00 97.62 108 HIS A C 1
ATOM 737 O O . HIS A 1 108 ? -12.838 -4.923 8.886 1.00 97.62 108 HIS A O 1
ATOM 743 N N . PRO A 1 109 ? -11.080 -6.250 8.421 1.00 95.94 109 PRO A N 1
ATOM 744 C CA . PRO A 1 109 ? -11.876 -7.366 7.888 1.00 95.94 109 PRO A CA 1
ATOM 745 C C . PRO A 1 109 ? -13.039 -7.820 8.782 1.00 95.94 109 PRO A C 1
ATOM 747 O O . PRO A 1 109 ? -14.085 -8.240 8.292 1.00 95.94 109 PRO A O 1
ATOM 750 N N . THR A 1 110 ? -12.881 -7.710 10.105 1.00 95.69 110 THR A N 1
ATOM 751 C CA . THR A 1 110 ? -13.920 -8.070 11.090 1.00 95.69 110 THR A CA 1
ATOM 752 C C . THR A 1 110 ? -14.519 -6.876 11.845 1.00 95.69 110 THR A C 1
ATOM 754 O O . THR A 1 110 ? -15.410 -7.068 12.668 1.00 95.69 110 THR A O 1
ATOM 757 N N . GLN A 1 111 ? -14.039 -5.652 11.590 1.00 96.12 111 GLN A N 1
ATOM 758 C CA . GLN A 1 111 ? -14.450 -4.420 12.285 1.00 96.12 111 GLN A CA 1
ATOM 759 C C . GLN A 1 111 ? -14.479 -3.245 11.287 1.00 96.12 111 GLN A C 1
ATOM 761 O O . GLN A 1 111 ? -13.661 -2.340 11.389 1.00 96.12 111 GLN A O 1
ATOM 766 N N . PRO A 1 112 ? -15.369 -3.252 10.284 1.00 94.69 112 PRO A N 1
ATOM 767 C CA . PRO A 1 112 ? -15.249 -2.394 9.099 1.00 94.69 112 PRO A CA 1
ATOM 768 C C . PRO A 1 112 ? -15.252 -0.880 9.374 1.00 94.69 112 PRO A C 1
ATOM 770 O O . PRO A 1 112 ? -14.711 -0.132 8.567 1.00 94.69 112 PRO A O 1
ATOM 773 N N . ASP A 1 113 ? -15.794 -0.435 10.513 1.00 94.88 113 ASP A N 1
ATOM 774 C CA . ASP A 1 113 ? -15.777 0.977 10.936 1.00 94.88 113 ASP A CA 1
ATOM 775 C C . ASP A 1 113 ? -14.403 1.442 11.457 1.00 94.88 113 ASP A C 1
ATOM 777 O O . ASP A 1 113 ? -14.183 2.631 11.679 1.00 94.88 113 ASP A O 1
ATOM 781 N N . ARG A 1 114 ? -13.471 0.507 11.664 1.00 97.19 114 ARG A N 1
ATOM 782 C CA . ARG A 1 114 ? -12.069 0.768 11.979 1.00 97.19 114 ARG A CA 1
ATOM 783 C C . ARG A 1 114 ? -11.289 0.869 10.674 1.00 97.19 114 ARG A C 1
ATOM 785 O O . ARG A 1 114 ? -11.051 -0.146 10.013 1.00 97.19 114 ARG A O 1
ATOM 792 N N . LEU A 1 115 ? -10.913 2.087 10.293 1.00 98.12 115 LEU A N 1
ATOM 793 C CA . LEU A 1 115 ? -10.330 2.374 8.983 1.00 98.12 115 LEU A CA 1
ATOM 794 C C . LEU A 1 115 ? -8.805 2.446 9.046 1.00 98.12 115 LEU A C 1
ATOM 796 O O . LEU A 1 115 ? -8.235 3.143 9.878 1.00 98.12 115 LEU A O 1
ATOM 800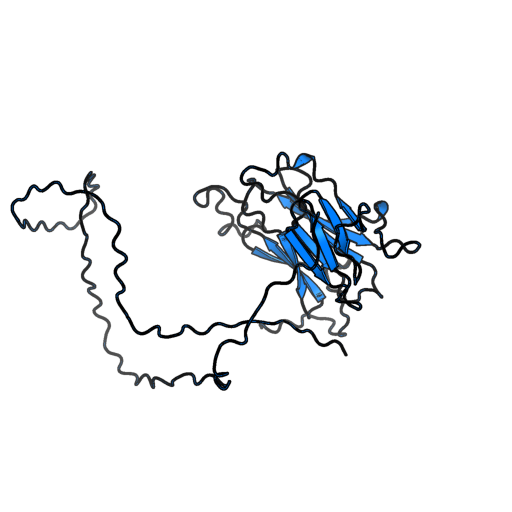 N N . PHE A 1 116 ? -8.150 1.775 8.109 1.00 98.62 116 PHE A N 1
ATOM 801 C CA . PHE A 1 116 ? -6.716 1.827 7.865 1.00 98.62 116 PHE A CA 1
ATOM 802 C C . PHE A 1 116 ? -6.484 2.773 6.694 1.00 98.62 116 PHE A C 1
ATOM 804 O O . PHE A 1 116 ? -6.778 2.440 5.545 1.00 98.62 116 PHE A O 1
ATOM 811 N N . VAL A 1 117 ? -6.015 3.979 6.999 1.00 98.69 117 VAL A N 1
ATOM 812 C CA . VAL A 1 117 ? -5.778 5.050 6.033 1.00 98.69 117 VAL A CA 1
ATOM 813 C C . VAL A 1 117 ? -4.308 5.046 5.643 1.00 98.69 117 VAL A C 1
ATOM 815 O O . VAL A 1 117 ? -3.425 5.226 6.480 1.00 98.69 117 VAL A O 1
ATOM 818 N N . VAL A 1 118 ? -4.056 4.817 4.363 1.00 98.56 118 VAL A N 1
ATOM 819 C CA . VAL A 1 118 ? -2.732 4.756 3.756 1.00 98.56 118 VAL A CA 1
ATOM 820 C C . VAL A 1 118 ? -2.328 6.156 3.328 1.00 98.56 118 VAL A C 1
ATOM 822 O O . VAL A 1 118 ? -2.987 6.773 2.492 1.00 98.56 118 VAL A O 1
ATOM 825 N N . GLU A 1 119 ? -1.237 6.648 3.891 1.00 97.44 119 GLU A N 1
ATOM 826 C CA . GLU A 1 119 ? -0.621 7.925 3.557 1.00 97.44 119 GLU A CA 1
ATOM 827 C C . GLU A 1 119 ? 0.539 7.681 2.600 1.00 97.44 119 GLU A C 1
ATOM 829 O O . GLU A 1 119 ? 1.426 6.866 2.871 1.00 97.44 119 GLU A O 1
ATOM 834 N N . GLN A 1 120 ? 0.575 8.434 1.499 1.00 95.31 120 GLN A N 1
ATOM 835 C CA . GLN A 1 120 ? 1.584 8.245 0.458 1.00 95.31 120 GLN A CA 1
ATOM 836 C C . GLN A 1 120 ? 3.017 8.321 1.015 1.00 95.31 120 GLN A C 1
ATOM 838 O O . GLN A 1 120 ? 3.918 7.650 0.514 1.00 95.31 120 GLN A O 1
ATOM 843 N N . GLY A 1 121 ? 3.229 9.112 2.075 1.00 95.19 121 GLY A N 1
ATOM 844 C CA . GLY A 1 121 ? 4.510 9.283 2.769 1.00 95.19 121 GLY A CA 1
ATOM 845 C C . GLY A 1 121 ? 5.008 8.064 3.559 1.00 95.19 121 GLY A C 1
ATOM 846 O O . GLY A 1 121 ? 6.002 8.183 4.273 1.00 95.19 121 GLY A O 1
ATOM 847 N N . GLY A 1 122 ? 4.343 6.910 3.451 1.00 96.94 122 GLY A N 1
ATOM 848 C CA . GLY A 1 122 ? 4.819 5.640 4.001 1.00 96.94 122 GLY A CA 1
ATOM 849 C C . GLY A 1 122 ? 4.104 5.171 5.263 1.00 96.94 122 GLY A C 1
ATOM 850 O O . GLY A 1 122 ? 4.456 4.116 5.780 1.00 96.94 122 GLY A O 1
ATOM 851 N N . ASN A 1 123 ? 3.118 5.917 5.770 1.00 98.31 123 ASN A N 1
ATOM 852 C CA . ASN A 1 123 ? 2.382 5.536 6.976 1.00 98.31 123 ASN A CA 1
ATOM 853 C C . ASN A 1 123 ? 1.063 4.844 6.637 1.00 98.31 123 ASN A C 1
ATOM 855 O O . ASN A 1 123 ? 0.356 5.242 5.716 1.00 98.31 123 ASN A O 1
ATOM 859 N N . VAL A 1 124 ? 0.675 3.887 7.472 1.00 98.75 124 VAL A N 1
ATOM 860 C CA . VAL A 1 124 ? -0.716 3.450 7.608 1.00 98.75 124 VAL A CA 1
ATOM 861 C C . VAL A 1 124 ? -1.209 3.895 8.979 1.00 98.75 124 VAL A C 1
ATOM 863 O O . VAL A 1 124 ? -0.583 3.599 9.998 1.00 98.75 124 VAL A O 1
ATOM 866 N N . ARG A 1 125 ? -2.321 4.625 9.011 1.00 98.56 125 ARG A N 1
ATOM 867 C CA . ARG A 1 125 ? -2.945 5.187 10.213 1.00 98.56 125 ARG A CA 1
ATOM 868 C C . ARG A 1 125 ? -4.247 4.458 10.513 1.00 98.56 125 ARG A C 1
ATOM 870 O O . ARG A 1 125 ? -5.005 4.185 9.588 1.00 98.56 125 ARG A O 1
ATOM 877 N N . ILE A 1 126 ? -4.539 4.191 11.783 1.00 98.44 126 ILE A N 1
ATOM 878 C CA . ILE A 1 126 ? -5.826 3.610 12.187 1.00 98.44 126 ILE A CA 1
ATOM 879 C C . ILE A 1 126 ? -6.756 4.714 12.684 1.00 98.44 126 ILE A C 1
ATOM 881 O O . ILE A 1 126 ? -6.513 5.309 13.730 1.00 98.44 126 ILE A O 1
ATOM 885 N N . LEU A 1 127 ? -7.837 4.969 11.958 1.00 98.25 127 LEU A N 1
ATOM 886 C CA . LEU A 1 127 ? -8.940 5.789 12.440 1.00 98.25 127 LEU A CA 1
ATOM 887 C C . LEU A 1 127 ? -9.956 4.879 13.137 1.00 98.25 127 LEU A C 1
ATOM 889 O O . LEU A 1 127 ? -10.659 4.103 12.485 1.00 98.25 127 LEU A O 1
ATOM 893 N N . GLU A 1 128 ? -1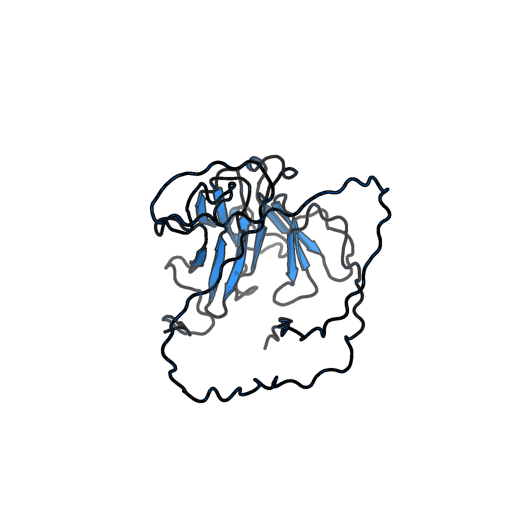0.007 4.951 14.466 1.00 97.56 128 GLU A N 1
ATOM 894 C CA . GLU A 1 128 ? -10.969 4.185 15.258 1.00 97.56 128 GLU A CA 1
ATOM 895 C C . GLU A 1 128 ? -12.389 4.767 15.137 1.00 97.56 128 GLU A C 1
ATOM 897 O O . GLU A 1 128 ? -12.550 5.979 14.950 1.00 97.56 128 GLU A O 1
ATOM 902 N N . PRO A 1 129 ? -13.442 3.949 15.323 1.00 95.69 129 PRO A N 1
ATOM 903 C CA . PRO A 1 129 ? -14.816 4.435 15.334 1.00 95.69 129 PRO A CA 1
ATOM 904 C C . PRO A 1 129 ? -15.013 5.597 16.321 1.00 95.69 129 PRO A C 1
ATOM 906 O O . PRO A 1 129 ? -14.718 5.493 17.513 1.00 95.69 129 PRO A O 1
ATOM 909 N N . GLY A 1 130 ? -15.539 6.716 15.821 1.00 94.25 130 GLY A N 1
ATOM 910 C CA . GLY A 1 130 ? -15.769 7.933 16.606 1.00 94.25 130 GLY A CA 1
ATOM 911 C C . GLY A 1 130 ? -14.560 8.868 16.725 1.00 94.25 130 GLY A C 1
ATOM 912 O O . GLY A 1 130 ? -14.706 9.958 17.281 1.00 94.25 130 GLY A O 1
ATOM 913 N N . GLN A 1 131 ? -13.392 8.497 16.194 1.00 95.94 131 GLN A N 1
ATOM 914 C CA . GLN A 1 131 ? -12.307 9.445 15.951 1.00 95.94 131 GLN A CA 1
ATOM 915 C C . GLN A 1 131 ? -12.553 10.196 14.643 1.00 95.94 131 GLN A C 1
ATOM 917 O O . GLN A 1 131 ? -12.985 9.616 13.654 1.00 95.94 131 GLN A O 1
ATOM 922 N N . THR A 1 132 ? -12.243 11.491 14.637 1.00 95.31 132 THR A N 1
ATOM 923 C CA . THR A 1 132 ? -12.388 12.358 13.454 1.00 95.31 132 THR A CA 1
ATOM 924 C C . THR A 1 132 ? -11.066 12.984 13.016 1.00 95.31 132 THR A C 1
ATOM 926 O O . THR A 1 132 ? -11.032 13.726 12.042 1.00 95.31 132 THR A O 1
ATOM 929 N N . MET A 1 133 ? -9.977 12.713 13.736 1.00 97.94 133 MET A N 1
ATOM 930 C CA . MET A 1 133 ? -8.644 13.237 13.448 1.00 97.94 133 MET A CA 1
ATOM 931 C C . MET A 1 133 ? -7.677 12.084 13.219 1.00 97.94 133 MET A C 1
ATOM 933 O O . MET A 1 133 ? -7.742 11.083 13.934 1.00 97.94 133 MET A O 1
ATOM 937 N N . ALA A 1 134 ? -6.749 12.262 12.283 1.00 96.94 134 ALA A N 1
ATOM 938 C CA . ALA A 1 134 ? -5.656 11.331 12.063 1.00 96.94 134 ALA A CA 1
ATOM 939 C C . ALA A 1 134 ? -4.855 11.116 13.365 1.00 96.94 134 ALA A C 1
ATOM 941 O O . ALA A 1 134 ? -4.462 12.093 14.019 1.00 96.94 134 ALA A O 1
ATOM 942 N N . PRO A 1 135 ? -4.608 9.859 13.772 1.00 96.12 135 PRO A N 1
ATOM 943 C CA . PRO A 1 135 ? -3.780 9.567 14.934 1.00 96.12 135 PRO A CA 1
ATOM 944 C C . PRO A 1 135 ? -2.309 9.918 14.666 1.00 96.12 135 PRO A C 1
ATOM 946 O O . PRO A 1 135 ? -1.816 9.820 13.544 1.00 96.12 135 PRO A O 1
ATOM 949 N N . ALA A 1 136 ? -1.580 10.273 15.727 1.00 94.75 136 ALA A N 1
ATOM 950 C CA . ALA A 1 136 ? -0.142 10.541 15.642 1.00 94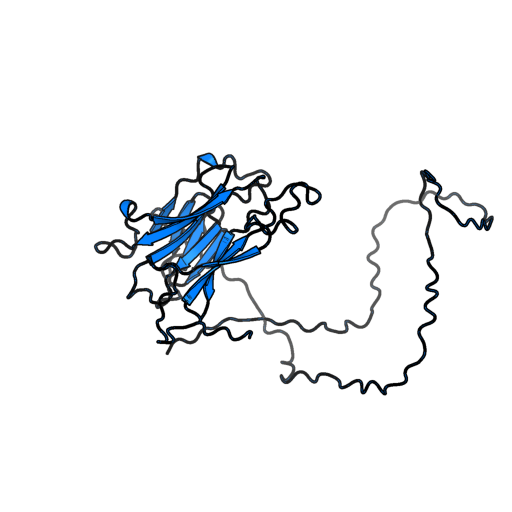.75 136 ALA A CA 1
ATOM 951 C C . ALA A 1 136 ? 0.703 9.265 15.467 1.00 94.75 136 ALA A C 1
ATOM 953 O O . ALA A 1 136 ? 1.796 9.326 14.904 1.00 94.75 136 ALA A O 1
ATOM 954 N N . GLU A 1 137 ? 0.195 8.123 15.933 1.00 95.62 137 GLU A N 1
ATOM 955 C CA . GLU A 1 137 ? 0.852 6.819 15.831 1.00 95.62 137 GLU A CA 1
ATOM 956 C C . GLU A 1 137 ? 0.546 6.153 14.486 1.00 95.62 137 GLU A C 1
ATOM 958 O O . GLU A 1 137 ? -0.513 6.375 13.888 1.00 95.62 137 GLU A O 1
ATOM 963 N N . SER A 1 138 ? 1.493 5.364 13.987 1.00 97.38 138 SER A N 1
ATOM 964 C CA . SER A 1 138 ? 1.325 4.578 12.762 1.00 97.38 138 SER A CA 1
ATOM 965 C C . SER A 1 138 ? 1.117 3.113 13.124 1.00 97.38 138 SER A C 1
ATOM 967 O O . SER A 1 138 ? 1.836 2.576 13.963 1.00 97.38 138 SER A O 1
ATOM 969 N N . PHE A 1 139 ? 0.174 2.464 12.446 1.00 98.56 139 PHE A N 1
ATOM 970 C CA . PHE A 1 139 ? 0.055 1.007 12.435 1.00 98.56 139 PHE A CA 1
ATOM 971 C C . PHE A 1 139 ? 1.264 0.366 11.760 1.00 98.56 139 PHE A C 1
ATOM 973 O O . PHE A 1 139 ? 1.838 -0.600 12.253 1.00 98.56 139 PHE A O 1
ATOM 980 N N . LEU A 1 140 ? 1.659 0.940 10.626 1.00 98.56 140 LEU A N 1
ATOM 981 C CA . LEU A 1 140 ? 2.778 0.501 9.809 1.00 98.56 140 LEU A CA 1
ATOM 982 C C . LEU A 1 140 ? 3.498 1.732 9.265 1.00 98.56 140 LEU A C 1
ATOM 984 O O . LEU A 1 140 ? 2.859 2.728 8.921 1.00 98.56 140 LEU A O 1
ATOM 988 N N . PHE A 1 141 ? 4.824 1.648 9.173 1.00 98.38 141 PHE A N 1
ATOM 989 C CA . PHE A 1 141 ? 5.647 2.631 8.481 1.00 98.38 141 PHE A CA 1
ATOM 990 C C . PHE A 1 141 ? 6.655 1.932 7.568 1.00 98.38 141 PHE A C 1
ATOM 992 O O . PHE A 1 141 ? 7.438 1.106 8.034 1.00 98.38 141 PHE A O 1
ATOM 999 N N . VAL A 1 142 ? 6.670 2.310 6.290 1.00 98.12 142 VAL A N 1
ATOM 1000 C CA . VAL A 1 142 ? 7.745 1.986 5.345 1.00 98.12 142 VAL A CA 1
ATOM 1001 C C . VAL A 1 142 ? 8.525 3.243 4.981 1.00 98.12 142 VAL A C 1
ATOM 1003 O O . VAL A 1 142 ? 7.963 4.324 4.798 1.00 98.12 142 VAL A O 1
ATOM 1006 N N . ASN A 1 143 ? 9.844 3.114 4.854 1.00 96.56 143 ASN A N 1
ATOM 1007 C CA . ASN A 1 143 ? 10.691 4.245 4.498 1.00 96.56 143 ASN A CA 1
ATOM 1008 C C . ASN A 1 143 ? 10.669 4.497 2.982 1.00 96.56 143 ASN A C 1
ATOM 1010 O O . ASN A 1 143 ? 11.277 3.751 2.219 1.00 96.56 143 ASN A O 1
ATOM 1014 N N . VAL A 1 144 ? 10.033 5.597 2.574 1.00 95.06 144 VAL A N 1
ATOM 1015 C CA . VAL A 1 144 ? 9.947 6.051 1.172 1.00 95.06 144 VAL A CA 1
ATOM 1016 C C . VAL A 1 144 ? 10.763 7.318 0.901 1.00 95.06 144 VAL A C 1
ATOM 1018 O O . VAL A 1 144 ? 10.581 7.987 -0.112 1.00 95.06 144 VAL A O 1
ATOM 1021 N N . ALA A 1 145 ? 11.685 7.685 1.798 1.00 92.25 145 ALA A N 1
ATOM 1022 C CA . ALA A 1 145 ? 12.447 8.932 1.679 1.00 92.25 145 ALA A CA 1
ATOM 1023 C C . ALA A 1 145 ? 13.300 9.003 0.397 1.00 92.25 145 ALA A C 1
ATOM 1025 O O . ALA A 1 145 ? 13.555 10.094 -0.118 1.00 92.25 145 ALA A O 1
ATOM 1026 N N . GLY A 1 146 ? 13.737 7.854 -0.129 1.00 88.44 146 GLY A N 1
ATOM 1027 C CA . GLY A 1 146 ? 14.491 7.779 -1.378 1.00 88.44 146 GLY A CA 1
ATOM 1028 C C . GLY A 1 146 ? 13.652 8.088 -2.617 1.00 88.44 146 GLY A C 1
ATOM 1029 O O . GLY A 1 146 ? 14.221 8.373 -3.669 1.00 88.44 146 GLY A O 1
ATOM 1030 N N . ALA A 1 147 ? 12.321 8.057 -2.516 1.00 84.81 147 ALA A N 1
ATOM 1031 C CA . ALA A 1 147 ? 11.411 8.291 -3.634 1.00 84.81 147 ALA A CA 1
ATOM 1032 C C . ALA A 1 147 ? 11.277 9.782 -4.010 1.00 84.81 147 ALA A C 1
ATOM 1034 O O . ALA A 1 147 ? 10.653 10.140 -5.008 1.00 84.81 147 ALA A O 1
ATOM 1035 N N . GLY A 1 148 ? 11.935 10.662 -3.249 1.00 77.88 148 GLY A N 1
ATOM 1036 C CA . GLY A 1 148 ? 12.097 12.070 -3.586 1.00 77.88 148 GLY A CA 1
ATOM 1037 C C . GLY A 1 148 ? 10.880 12.933 -3.257 1.00 77.88 148 GLY A C 1
ATOM 1038 O O . GLY A 1 148 ? 10.021 12.585 -2.450 1.00 77.88 148 GLY A O 1
ATOM 1039 N N . ASN A 1 149 ? 10.846 14.137 -3.833 1.00 68.69 149 ASN A N 1
ATOM 1040 C CA . ASN A 1 149 ? 9.785 15.095 -3.543 1.00 68.69 149 ASN A CA 1
ATOM 1041 C C . ASN A 1 149 ? 8.489 14.686 -4.247 1.00 68.69 149 ASN A C 1
ATOM 1043 O O . ASN A 1 149 ? 8.381 14.734 -5.470 1.00 68.69 149 ASN A O 1
ATOM 1047 N N . MET A 1 150 ? 7.485 14.377 -3.440 1.00 71.06 150 MET A N 1
ATOM 1048 C CA . MET A 1 150 ? 6.207 13.852 -3.887 1.00 71.06 150 MET A CA 1
ATOM 1049 C C . MET A 1 150 ? 5.310 14.911 -4.582 1.00 71.06 150 MET A C 1
ATOM 1051 O O . MET A 1 150 ? 4.174 14.628 -4.944 1.00 71.06 150 MET A O 1
ATOM 1055 N N . SER A 1 151 ? 5.752 16.161 -4.761 1.00 62.69 151 SER A N 1
ATOM 1056 C CA . SER A 1 151 ? 4.936 17.264 -5.307 1.00 62.69 151 SER A CA 1
ATOM 1057 C C . SER A 1 151 ? 4.995 17.451 -6.834 1.00 62.69 151 SER A C 1
ATOM 1059 O O . SER A 1 151 ? 4.339 18.359 -7.340 1.00 62.69 151 SER A O 1
ATOM 1061 N N . ILE A 1 152 ? 5.744 16.641 -7.595 1.00 49.47 152 ILE A N 1
ATOM 1062 C CA . ILE A 1 152 ? 5.807 16.751 -9.069 1.00 49.47 152 ILE A CA 1
ATOM 1063 C C . ILE A 1 152 ? 5.638 15.368 -9.701 1.00 49.47 152 ILE A C 1
ATOM 1065 O O . ILE A 1 152 ? 6.585 14.592 -9.688 1.00 49.47 152 ILE A O 1
ATOM 1069 N N . GLY A 1 153 ? 4.453 15.070 -10.255 1.00 58.06 153 GLY A N 1
ATOM 1070 C CA . GLY A 1 153 ? 4.202 13.851 -11.051 1.00 58.06 153 GLY A CA 1
ATOM 1071 C C . GLY A 1 153 ? 4.607 12.543 -10.362 1.00 58.06 153 GLY A C 1
ATOM 1072 O O . GLY A 1 153 ? 4.989 11.600 -11.040 1.00 58.06 153 GLY A O 1
ATOM 1073 N N . ALA A 1 154 ? 4.590 12.549 -9.028 1.00 70.44 154 ALA A N 1
ATOM 1074 C CA . ALA A 1 154 ? 5.240 11.580 -8.166 1.00 70.44 154 ALA A CA 1
ATOM 1075 C C . ALA A 1 154 ? 4.202 10.595 -7.642 1.00 70.44 154 ALA A C 1
ATOM 1077 O O . ALA A 1 154 ? 3.662 10.752 -6.543 1.00 70.44 154 ALA A O 1
ATOM 1078 N N . GLU A 1 155 ? 3.912 9.595 -8.463 1.00 89.44 155 GLU A N 1
ATOM 1079 C CA . GLU A 1 155 ? 3.139 8.433 -8.037 1.00 89.44 155 GLU A CA 1
ATOM 1080 C C . GLU A 1 155 ? 3.946 7.535 -7.100 1.00 89.44 155 GLU A C 1
ATOM 1082 O O . GLU A 1 155 ? 3.402 6.589 -6.564 1.00 89.44 155 GLU A O 1
ATOM 1087 N N . PHE A 1 156 ? 5.208 7.852 -6.816 1.00 91.88 156 PHE A N 1
ATOM 1088 C CA . PHE A 1 156 ? 5.975 7.151 -5.802 1.00 91.88 156 PHE A CA 1
ATOM 1089 C C . PHE A 1 156 ? 5.465 7.373 -4.374 1.00 91.88 156 PHE A C 1
ATOM 1091 O O . PHE A 1 156 ? 4.973 8.442 -4.012 1.00 91.88 156 PHE A O 1
ATOM 1098 N N . GLY A 1 157 ? 5.668 6.362 -3.537 1.00 94.88 157 GLY A N 1
ATOM 1099 C CA . GLY A 1 157 ? 5.355 6.372 -2.113 1.00 94.88 157 GLY A CA 1
ATOM 1100 C C . GLY A 1 157 ? 4.772 5.033 -1.699 1.00 94.88 157 GLY A C 1
ATOM 1101 O O . GLY A 1 157 ? 4.999 4.037 -2.373 1.00 94.88 157 GLY A O 1
ATOM 1102 N N . LEU A 1 158 ? 4.026 5.002 -0.602 1.00 97.44 158 LEU A N 1
ATOM 1103 C CA . LEU A 1 158 ? 3.169 3.873 -0.251 1.00 97.44 158 LEU A CA 1
ATOM 1104 C C . LEU A 1 158 ? 1.824 4.027 -0.970 1.00 97.44 158 LEU A C 1
ATOM 1106 O O . LEU A 1 158 ? 1.154 5.041 -0.793 1.00 97.44 158 LEU A O 1
ATOM 1110 N N . LEU A 1 159 ? 1.447 3.043 -1.785 1.00 97.06 159 LEU A N 1
ATOM 1111 C CA . LEU A 1 159 ? 0.310 3.135 -2.713 1.00 97.06 159 LEU A CA 1
ATOM 1112 C C . LEU A 1 159 ? -0.742 2.054 -2.490 1.00 97.06 159 LEU A C 1
ATOM 1114 O O . LEU A 1 159 ? -1.928 2.295 -2.704 1.00 97.06 159 LEU A O 1
ATOM 1118 N N . GLY A 1 160 ? -0.314 0.870 -2.058 1.00 98.06 160 GLY A N 1
ATOM 1119 C CA . GLY A 1 160 ? -1.191 -0.276 -1.854 1.00 98.06 160 GLY A CA 1
ATOM 1120 C C . GLY A 1 160 ? -1.121 -0.809 -0.437 1.00 98.06 160 GLY A C 1
ATOM 1121 O O . GLY A 1 160 ? -0.054 -0.816 0.179 1.00 98.06 160 GLY A O 1
ATOM 1122 N N . PHE A 1 161 ? -2.258 -1.297 0.050 1.00 98.81 161 PHE A N 1
ATOM 1123 C CA . PHE A 1 161 ? -2.378 -2.001 1.319 1.00 98.81 161 PHE A CA 1
ATOM 1124 C C . PHE A 1 161 ? -3.457 -3.083 1.215 1.00 98.81 161 PHE A C 1
ATOM 1126 O O . PHE A 1 161 ? -4.532 -2.826 0.673 1.00 98.81 161 PHE A O 1
ATOM 1133 N N . ALA A 1 162 ? -3.192 -4.270 1.758 1.00 98.56 162 ALA A N 1
ATOM 1134 C CA . ALA A 1 162 ? -4.170 -5.350 1.856 1.00 98.56 162 ALA A CA 1
ATOM 1135 C C . ALA A 1 162 ? -3.962 -6.181 3.128 1.00 98.56 162 ALA A C 1
ATOM 1137 O O . ALA A 1 162 ? -2.834 -6.406 3.560 1.00 98.56 162 ALA A O 1
ATOM 1138 N N . PHE A 1 163 ? -5.053 -6.682 3.703 1.00 98.44 163 PHE A N 1
ATOM 1139 C CA . PHE A 1 163 ? -5.003 -7.724 4.730 1.00 98.44 163 PHE A CA 1
ATOM 1140 C C . PHE A 1 163 ? -4.868 -9.104 4.083 1.00 98.44 163 PHE A C 1
ATOM 1142 O O . PHE A 1 163 ? -5.362 -9.305 2.971 1.00 98.44 163 PHE A O 1
ATOM 1149 N N . HIS A 1 164 ? -4.265 -10.060 4.793 1.00 97.19 164 HIS A N 1
ATOM 1150 C CA . HIS A 1 164 ? -4.381 -11.469 4.423 1.00 97.19 164 HIS A CA 1
ATOM 1151 C C . HIS A 1 164 ? -5.865 -11.909 4.386 1.00 97.19 164 HIS A C 1
ATOM 1153 O O . HIS A 1 164 ? -6.651 -11.437 5.215 1.00 97.19 164 HIS A O 1
ATOM 1159 N N . PRO A 1 165 ? -6.286 -12.819 3.483 1.00 95.12 165 PRO A N 1
ATOM 1160 C CA . PRO A 1 165 ? -7.679 -13.277 3.405 1.00 95.12 165 PRO A CA 1
ATOM 1161 C C . PRO A 1 165 ? -8.223 -13.906 4.691 1.00 95.12 165 PRO A C 1
ATOM 1163 O O . PRO A 1 165 ? -9.414 -13.783 4.970 1.00 95.12 165 PRO A O 1
ATOM 1166 N N . ASP A 1 166 ? -7.361 -14.561 5.475 1.00 94.25 166 ASP A N 1
ATOM 1167 C CA . ASP A 1 166 ? -7.720 -15.182 6.762 1.00 94.25 166 ASP A CA 1
ATOM 1168 C C . ASP A 1 166 ? -7.425 -14.274 7.972 1.00 94.25 166 ASP A C 1
ATOM 1170 O O . ASP A 1 166 ? -7.329 -14.725 9.112 1.00 94.25 166 ASP A O 1
ATOM 1174 N N . PHE A 1 167 ? -7.262 -12.966 7.763 1.00 95.88 167 PHE A N 1
ATOM 1175 C CA . PHE A 1 167 ? -7.059 -12.029 8.864 1.00 95.88 167 PHE A CA 1
ATOM 1176 C C . PHE A 1 167 ? -8.307 -11.977 9.776 1.00 95.88 167 PHE A C 1
ATOM 1178 O O . PHE A 1 167 ? -9.427 -11.814 9.279 1.00 95.88 167 PHE A O 1
ATOM 1185 N N . PRO A 1 168 ? -8.172 -12.062 11.117 1.00 95.00 168 PRO A N 1
ATOM 1186 C CA . PRO A 1 168 ? -6.936 -11.973 11.904 1.00 95.00 168 PRO A CA 1
ATOM 1187 C C . PRO A 1 168 ? -6.316 -13.322 12.317 1.00 95.00 168 PRO A C 1
ATOM 1189 O O . PRO A 1 168 ? -5.386 -13.319 13.120 1.00 95.00 168 PRO A O 1
ATOM 1192 N N . ASN A 1 169 ? -6.831 -14.466 11.851 1.00 94.75 169 ASN A N 1
ATOM 1193 C CA . ASN A 1 169 ? -6.226 -15.772 12.159 1.00 94.75 169 ASN A CA 1
ATOM 1194 C C . ASN A 1 169 ? -4.820 -15.869 11.562 1.00 94.75 169 ASN A C 1
ATOM 1196 O O . ASN A 1 169 ? -3.912 -16.402 12.198 1.00 94.75 169 ASN A O 1
ATOM 1200 N N . ASP A 1 170 ? -4.658 -15.285 10.378 1.00 95.62 170 ASP A N 1
ATOM 1201 C CA . ASP A 1 170 ? -3.371 -14.934 9.813 1.00 95.62 170 ASP A CA 1
ATOM 1202 C C . ASP A 1 170 ? -3.127 -13.421 9.972 1.00 95.62 170 ASP A C 1
ATOM 1204 O O . ASP A 1 170 ? -3.767 -12.616 9.286 1.00 95.62 170 ASP A O 1
ATOM 1208 N N . PRO A 1 171 ? -2.233 -13.002 10.884 1.00 97.00 171 PRO A N 1
ATOM 1209 C CA . PRO A 1 171 ? -1.981 -11.596 11.174 1.00 97.00 171 PRO A CA 1
ATOM 1210 C C . PRO A 1 171 ? -1.088 -10.899 10.132 1.00 97.00 171 PRO A C 1
ATOM 1212 O O . PRO A 1 171 ? -0.477 -9.878 10.454 1.00 97.00 171 PRO A O 1
ATOM 1215 N N . ARG A 1 172 ? -0.974 -11.414 8.900 1.00 98.12 172 ARG A N 1
ATOM 1216 C CA . ARG A 1 172 ? -0.210 -10.765 7.829 1.00 98.12 172 ARG A CA 1
ATOM 1217 C C . ARG A 1 172 ? -0.981 -9.635 7.142 1.00 98.12 172 ARG A C 1
ATOM 1219 O O . ARG A 1 172 ? -2.191 -9.696 6.908 1.00 98.12 172 ARG A O 1
ATOM 1226 N N . VAL A 1 173 ? -0.239 -8.599 6.772 1.00 98.69 173 VAL A N 1
ATOM 1227 C CA . VAL A 1 173 ? -0.666 -7.490 5.912 1.00 98.69 173 VAL A CA 1
ATOM 1228 C C . VAL A 1 173 ? 0.365 -7.278 4.811 1.00 98.69 173 VAL A C 1
ATOM 1230 O O . VAL A 1 173 ? 1.533 -7.623 4.968 1.00 98.69 173 VAL A O 1
ATOM 1233 N N . TYR A 1 174 ? -0.062 -6.687 3.705 1.00 98.75 174 TYR A N 1
ATOM 1234 C CA . TYR A 1 174 ? 0.737 -6.510 2.501 1.00 98.75 174 TYR A CA 1
ATOM 1235 C C . TYR A 1 174 ? 0.727 -5.048 2.098 1.00 98.75 174 TYR A C 1
ATOM 1237 O O . TYR A 1 174 ? -0.298 -4.376 2.222 1.00 98.75 174 TYR A O 1
ATOM 1245 N N . VAL A 1 175 ? 1.855 -4.568 1.591 1.00 98.81 175 VAL A N 1
ATOM 1246 C CA . VAL A 1 175 ? 2.013 -3.197 1.105 1.00 98.81 175 VAL A CA 1
ATOM 1247 C C . VAL A 1 175 ? 2.665 -3.176 -0.265 1.00 98.81 175 VAL A C 1
ATOM 1249 O O . VAL A 1 175 ? 3.499 -4.024 -0.567 1.00 98.81 175 VAL A O 1
ATOM 1252 N N . ASN A 1 176 ? 2.310 -2.182 -1.075 1.00 98.69 176 ASN A N 1
ATOM 1253 C CA . ASN A 1 176 ? 3.002 -1.844 -2.316 1.00 98.69 176 ASN A CA 1
ATOM 1254 C C . ASN A 1 176 ? 3.551 -0.424 -2.188 1.00 98.69 176 ASN A C 1
ATOM 1256 O O . ASN A 1 176 ? 2.776 0.512 -1.967 1.00 98.69 176 ASN A O 1
ATOM 1260 N N . TYR A 1 177 ? 4.872 -0.279 -2.280 1.00 97.88 177 TYR A N 1
ATOM 1261 C CA . TYR A 1 177 ? 5.534 1.000 -2.075 1.00 97.88 177 TYR A CA 1
ATOM 1262 C C . TYR A 1 177 ? 6.801 1.185 -2.913 1.00 97.88 177 TYR A C 1
ATOM 1264 O O . TYR A 1 177 ? 7.381 0.233 -3.427 1.00 97.88 177 TYR A O 1
ATOM 1272 N N . ASN A 1 178 ? 7.265 2.427 -3.019 1.00 96.56 178 ASN A N 1
ATOM 1273 C CA . ASN A 1 178 ? 8.529 2.785 -3.657 1.00 96.56 178 ASN A CA 1
ATOM 1274 C C . ASN A 1 178 ? 9.523 3.300 -2.600 1.00 96.56 178 ASN A C 1
ATOM 1276 O O . ASN A 1 178 ? 9.351 4.419 -2.111 1.00 96.56 178 ASN A O 1
ATOM 1280 N N . PRO A 1 179 ? 10.565 2.532 -2.224 1.00 95.50 179 PRO A N 1
ATOM 1281 C CA . PRO A 1 179 ? 11.593 3.022 -1.298 1.00 95.50 179 PRO A CA 1
ATOM 1282 C C . PRO A 1 179 ? 12.481 4.107 -1.928 1.00 95.50 179 PRO A C 1
ATOM 1284 O O . PRO A 1 179 ? 13.062 4.943 -1.231 1.00 95.50 179 PRO A O 1
ATOM 1287 N N . ASP A 1 180 ? 12.594 4.074 -3.255 1.00 93.38 180 ASP A N 1
ATOM 1288 C CA . ASP A 1 180 ? 13.418 4.930 -4.093 1.00 93.38 180 ASP A CA 1
ATOM 1289 C C . ASP A 1 180 ? 12.754 5.136 -5.467 1.00 93.38 180 ASP A C 1
ATOM 1291 O O . ASP A 1 180 ? 11.681 4.600 -5.738 1.00 93.38 180 ASP A O 1
ATOM 1295 N N . THR A 1 181 ? 13.365 5.945 -6.334 1.00 90.56 181 THR A N 1
ATOM 1296 C CA . THR A 1 181 ? 12.798 6.291 -7.648 1.00 90.56 181 THR A CA 1
ATOM 1297 C C . THR A 1 181 ? 12.997 5.222 -8.727 1.00 90.56 181 THR A C 1
ATOM 1299 O O . THR A 1 181 ? 12.739 5.504 -9.892 1.00 90.56 181 THR A O 1
ATOM 1302 N N . GLY A 1 182 ? 13.558 4.056 -8.395 1.00 92.31 182 GLY A N 1
ATOM 1303 C CA . GLY A 1 182 ? 13.959 3.048 -9.378 1.00 92.31 182 GLY A CA 1
ATOM 1304 C C . GLY A 1 182 ? 13.133 1.770 -9.347 1.00 92.31 182 GLY A C 1
ATOM 1305 O O . GLY A 1 182 ? 13.303 0.929 -10.229 1.00 92.31 182 GLY A O 1
ATOM 1306 N N . ARG A 1 183 ? 12.267 1.582 -8.344 1.00 95.12 183 ARG A N 1
ATOM 1307 C CA . ARG A 1 183 ? 11.525 0.326 -8.177 1.00 95.12 183 ARG A CA 1
ATOM 1308 C C . ARG A 1 183 ? 10.274 0.446 -7.322 1.00 95.12 183 ARG A C 1
ATOM 1310 O O . ARG A 1 183 ? 10.189 1.286 -6.429 1.00 95.12 183 ARG A O 1
ATOM 1317 N N . THR A 1 184 ? 9.343 -0.465 -7.569 1.00 97.19 184 THR A N 1
ATOM 1318 C CA . THR A 1 184 ? 8.242 -0.843 -6.681 1.00 97.19 184 THR A CA 1
ATOM 1319 C C . THR A 1 184 ? 8.643 -2.081 -5.887 1.00 97.19 184 THR A C 1
ATOM 1321 O O . THR A 1 184 ? 9.219 -3.017 -6.436 1.00 97.19 184 THR A O 1
ATOM 1324 N N . VAL A 1 185 ? 8.303 -2.096 -4.605 1.00 98.44 185 VAL A N 1
ATOM 1325 C CA . VAL A 1 185 ? 8.454 -3.225 -3.692 1.00 98.44 185 VAL A CA 1
ATOM 1326 C C . VAL A 1 185 ? 7.071 -3.616 -3.190 1.00 98.44 185 VAL A C 1
ATOM 1328 O O . VAL A 1 185 ? 6.297 -2.766 -2.746 1.00 98.44 185 VAL A O 1
ATOM 1331 N N . VAL A 1 186 ? 6.765 -4.909 -3.257 1.00 98.56 186 VAL A N 1
ATOM 1332 C CA . VAL A 1 186 ? 5.628 -5.494 -2.547 1.00 98.56 186 VAL A CA 1
ATOM 1333 C C . VAL A 1 186 ? 6.172 -6.345 -1.415 1.00 98.56 186 VAL A C 1
ATOM 1335 O O . VAL A 1 186 ? 6.924 -7.288 -1.663 1.00 98.56 186 VAL A O 1
ATOM 1338 N N . SER A 1 187 ? 5.790 -6.011 -0.187 1.00 98.38 187 SER A N 1
ATOM 1339 C CA . SER A 1 187 ? 6.240 -6.692 1.030 1.00 98.38 187 SER A CA 1
ATOM 1340 C C . SER A 1 187 ? 5.053 -7.164 1.855 1.00 98.38 187 SER A C 1
ATOM 1342 O O . SER A 1 187 ? 3.983 -6.552 1.821 1.00 98.38 187 SER A O 1
ATOM 1344 N N . GLU A 1 188 ? 5.270 -8.214 2.638 1.00 98.06 188 GLU A N 1
ATOM 1345 C CA . GLU A 1 188 ? 4.408 -8.579 3.758 1.00 98.06 188 GLU A CA 1
ATOM 1346 C C . GLU A 1 188 ? 5.018 -8.159 5.098 1.00 98.06 188 GLU A C 1
ATOM 1348 O O . GLU A 1 188 ? 6.240 -8.096 5.249 1.00 98.06 188 GLU A O 1
ATOM 1353 N N . PHE A 1 189 ? 4.144 -7.910 6.068 1.00 98.69 189 PHE A N 1
ATOM 1354 C CA . PHE A 1 189 ? 4.450 -7.666 7.473 1.00 98.69 189 PHE A CA 1
ATOM 1355 C C . PHE A 1 189 ? 3.483 -8.470 8.339 1.00 98.69 189 PHE A C 1
ATOM 1357 O O . PHE A 1 189 ? 2.361 -8.752 7.927 1.00 98.69 189 PHE A O 1
ATOM 1364 N N . THR A 1 190 ? 3.889 -8.792 9.561 1.00 98.44 190 THR A N 1
ATOM 1365 C CA . THR A 1 190 ? 3.055 -9.462 10.563 1.00 98.44 190 THR A CA 1
ATOM 1366 C C . THR A 1 190 ? 2.667 -8.477 11.667 1.00 98.44 190 THR A C 1
ATOM 1368 O O . THR A 1 190 ? 3.514 -7.731 12.161 1.00 98.44 190 THR A O 1
ATOM 1371 N N . VAL A 1 191 ? 1.394 -8.466 12.071 1.00 98.31 191 VAL A N 1
ATOM 1372 C CA . VAL A 1 191 ? 0.908 -7.685 13.223 1.00 98.31 191 VAL A CA 1
ATOM 1373 C C . VAL A 1 191 ? 1.605 -8.137 14.510 1.00 98.31 191 VAL A C 1
ATOM 1375 O O . VAL A 1 191 ? 1.776 -9.334 14.746 1.00 98.31 191 VAL A O 1
ATOM 1378 N N . ASP A 1 192 ? 2.007 -7.180 15.349 1.00 96.56 192 ASP A N 1
ATOM 1379 C CA . ASP A 1 192 ? 2.684 -7.454 16.614 1.00 96.56 192 ASP A CA 1
ATOM 1380 C C . ASP A 1 192 ? 1.743 -8.188 17.586 1.00 96.56 192 ASP A C 1
ATOM 1382 O O . ASP A 1 192 ? 0.620 -7.765 17.868 1.00 96.56 192 ASP A O 1
ATOM 1386 N N . ALA A 1 193 ? 2.209 -9.315 18.129 1.00 92.69 193 ALA A N 1
ATOM 1387 C CA . ALA A 1 193 ? 1.398 -10.156 19.011 1.00 92.69 193 ALA A CA 1
ATOM 1388 C C . ALA A 1 193 ? 1.082 -9.498 20.371 1.00 92.69 193 ALA A C 1
ATOM 1390 O O . ALA A 1 193 ? 0.139 -9.906 21.051 1.00 92.69 193 ALA A O 1
ATOM 1391 N N . GLY A 1 194 ? 1.886 -8.521 20.797 1.00 94.75 194 GLY A N 1
ATOM 1392 C CA . GLY A 1 194 ? 1.683 -7.728 22.007 1.00 94.75 194 GLY A CA 1
ATOM 1393 C C . GLY A 1 194 ? 0.884 -6.443 21.775 1.00 94.75 194 GLY A C 1
ATOM 1394 O O . GLY A 1 194 ? 0.355 -5.891 22.742 1.00 94.75 194 GLY A O 1
ATOM 1395 N N . ASN A 1 195 ? 0.774 -5.984 20.526 1.00 95.62 195 ASN A N 1
ATOM 1396 C CA . ASN A 1 195 ? 0.049 -4.782 20.145 1.00 95.62 195 ASN A CA 1
ATOM 1397 C C . ASN A 1 195 ? -0.650 -4.940 18.775 1.00 95.62 195 ASN A C 1
ATOM 1399 O O . ASN A 1 195 ? -0.025 -4.702 17.743 1.00 95.62 195 ASN A O 1
ATOM 1403 N N . PRO A 1 196 ? -1.964 -5.241 18.737 1.00 93.44 196 PRO A N 1
ATOM 1404 C CA . PRO A 1 196 ? -2.707 -5.429 17.485 1.00 93.44 196 PRO A CA 1
ATOM 1405 C C . PRO A 1 196 ? -2.880 -4.143 16.655 1.00 93.44 196 PRO A C 1
ATOM 1407 O O . PRO A 1 196 ? -3.417 -4.191 15.546 1.00 93.44 196 PRO A O 1
ATOM 1410 N N . ASP A 1 197 ? -2.435 -3.002 17.185 1.00 96.44 197 ASP A N 1
ATOM 1411 C CA . ASP A 1 197 ? -2.491 -1.696 16.531 1.00 96.44 197 ASP A CA 1
ATOM 1412 C C . ASP A 1 197 ? -1.141 -1.319 15.908 1.00 96.44 197 ASP A C 1
ATOM 1414 O O . ASP A 1 197 ? -0.966 -0.184 15.466 1.00 96.44 197 ASP A O 1
ATOM 1418 N N . GLN A 1 198 ? -0.188 -2.257 15.854 1.00 9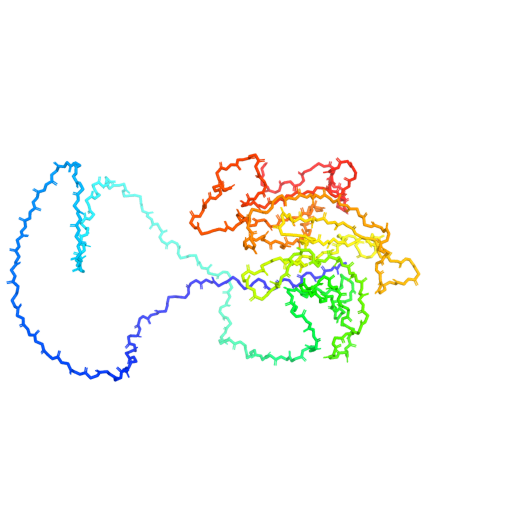7.31 198 GLN A N 1
ATOM 1419 C CA . GLN A 1 198 ? 1.119 -2.095 15.221 1.00 97.31 198 GLN A CA 1
ATOM 1420 C C . GLN A 1 198 ? 1.552 -3.374 14.500 1.00 97.31 198 GLN A C 1
ATOM 1422 O O . GLN A 1 198 ? 1.232 -4.482 14.924 1.00 97.31 198 GLN A O 1
ATOM 1427 N N . VAL A 1 199 ? 2.318 -3.233 13.421 1.00 98.00 199 VAL A N 1
ATOM 1428 C CA . VAL A 1 199 ? 3.088 -4.347 12.848 1.00 98.00 199 VAL A CA 1
ATOM 1429 C C . VAL A 1 199 ? 4.445 -4.483 13.528 1.00 98.00 199 VAL A C 1
ATOM 1431 O O . VAL A 1 199 ? 5.011 -3.487 13.979 1.00 98.00 199 VAL A O 1
ATOM 1434 N N . ASP A 1 200 ? 5.000 -5.695 13.560 1.00 97.75 200 ASP A N 1
ATOM 1435 C CA . ASP A 1 200 ? 6.409 -5.891 13.901 1.00 97.75 200 ASP A CA 1
ATOM 1436 C C . ASP A 1 200 ? 7.274 -5.394 12.727 1.00 97.75 200 ASP A C 1
ATOM 1438 O O . ASP A 1 200 ? 7.273 -6.023 11.662 1.00 97.75 200 ASP A O 1
ATOM 1442 N N . PRO A 1 201 ? 8.044 -4.299 12.868 1.00 94.38 201 PRO A N 1
ATOM 1443 C CA . PRO A 1 201 ? 8.872 -3.789 11.778 1.00 94.38 201 PRO A CA 1
ATOM 1444 C C . PRO A 1 201 ? 9.992 -4.760 11.374 1.00 94.38 201 PRO A C 1
ATOM 1446 O O . PRO A 1 201 ? 10.514 -4.661 10.268 1.00 94.38 201 PRO A O 1
ATOM 1449 N N . GLY A 1 202 ? 10.375 -5.699 12.247 1.00 96.81 202 GLY A N 1
ATOM 1450 C CA . GLY A 1 202 ? 11.357 -6.741 11.946 1.00 96.81 202 GLY A CA 1
ATOM 1451 C C . GLY A 1 202 ? 10.799 -7.909 11.130 1.00 96.81 202 GLY A C 1
ATOM 1452 O O . GLY A 1 202 ? 11.576 -8.764 10.707 1.00 96.81 202 GLY A O 1
ATOM 1453 N N . SER A 1 203 ? 9.482 -7.952 10.908 1.00 98.06 203 SER A N 1
ATOM 1454 C CA . SER A 1 203 ? 8.805 -9.039 10.193 1.00 98.06 203 SER A CA 1
ATOM 1455 C C . SER A 1 203 ? 8.741 -8.853 8.674 1.00 98.06 203 SER A C 1
ATOM 1457 O O . SER A 1 203 ? 8.185 -9.716 7.998 1.00 98.06 203 SER A O 1
ATOM 1459 N N . GLU A 1 204 ? 9.291 -7.757 8.132 1.00 98.12 204 GLU A N 1
ATOM 1460 C CA . GLU A 1 204 ? 9.219 -7.480 6.696 1.00 98.12 204 GLU A CA 1
ATOM 1461 C C . GLU A 1 204 ? 9.796 -8.634 5.866 1.00 98.12 204 GLU A C 1
ATOM 1463 O O . GLU A 1 204 ? 10.965 -9.013 6.011 1.00 98.12 204 GLU A O 1
ATOM 1468 N N . ARG A 1 205 ? 8.994 -9.136 4.925 1.00 97.31 205 ARG A N 1
ATOM 1469 C CA . ARG A 1 205 ? 9.447 -10.044 3.872 1.00 97.31 205 ARG A CA 1
ATOM 1470 C C . ARG A 1 205 ? 9.032 -9.502 2.512 1.00 97.31 205 ARG A C 1
ATOM 1472 O O . ARG A 1 205 ? 7.849 -9.370 2.213 1.00 97.31 205 ARG A O 1
ATOM 1479 N N . ILE A 1 206 ? 10.021 -9.236 1.666 1.00 96.94 206 ILE A N 1
ATOM 1480 C CA . ILE A 1 206 ? 9.804 -8.802 0.284 1.00 96.94 206 ILE A CA 1
ATOM 1481 C C . ILE A 1 206 ? 9.251 -9.979 -0.528 1.00 96.94 206 ILE A C 1
ATOM 1483 O O . ILE A 1 206 ? 9.861 -11.048 -0.576 1.00 96.94 206 ILE A O 1
ATOM 1487 N N . ILE A 1 207 ? 8.102 -9.765 -1.167 1.00 96.25 207 ILE A N 1
ATOM 1488 C CA . ILE A 1 207 ? 7.440 -10.719 -2.064 1.00 96.25 207 ILE A CA 1
ATOM 1489 C C . ILE A 1 207 ? 7.977 -10.561 -3.487 1.00 96.25 207 ILE A C 1
ATOM 1491 O O . ILE A 1 207 ? 8.315 -11.546 -4.140 1.00 96.25 207 ILE A O 1
ATOM 1495 N N . ILE A 1 208 ? 8.069 -9.320 -3.973 1.00 95.50 208 ILE A N 1
ATOM 1496 C CA . ILE A 1 208 ? 8.590 -9.006 -5.305 1.00 95.50 208 ILE A CA 1
ATOM 1497 C C . ILE A 1 208 ? 9.130 -7.573 -5.358 1.00 95.50 208 ILE A C 1
ATOM 1499 O O . ILE A 1 208 ? 8.572 -6.661 -4.745 1.00 95.50 208 ILE A O 1
ATOM 1503 N N . GLU A 1 209 ? 10.198 -7.379 -6.132 1.00 97.38 209 GLU A N 1
ATOM 1504 C CA . GLU A 1 209 ? 10.681 -6.063 -6.550 1.00 97.38 209 GLU A CA 1
ATOM 1505 C C . GLU A 1 209 ? 10.537 -5.922 -8.067 1.00 97.38 209 GLU A C 1
ATOM 1507 O O . GLU A 1 209 ? 10.821 -6.859 -8.816 1.00 97.38 209 GLU A O 1
ATOM 1512 N N . ILE A 1 210 ? 10.088 -4.755 -8.520 1.00 96.88 210 ILE A N 1
ATOM 1513 C CA . ILE A 1 210 ? 9.804 -4.464 -9.926 1.00 96.88 210 ILE A CA 1
ATOM 1514 C C . ILE A 1 210 ? 10.476 -3.145 -10.286 1.00 96.88 210 ILE A C 1
ATOM 1516 O O . ILE A 1 210 ? 10.210 -2.131 -9.645 1.00 96.88 210 ILE A O 1
ATOM 1520 N N . GLU A 1 211 ? 11.326 -3.141 -11.310 1.00 95.75 211 GLU A N 1
ATOM 1521 C CA . GLU A 1 211 ? 11.974 -1.918 -11.793 1.00 95.75 211 GLU A CA 1
ATOM 1522 C C . GLU A 1 211 ? 10.937 -0.907 -12.314 1.00 95.75 211 GLU A C 1
ATOM 1524 O O . GLU A 1 211 ? 9.993 -1.269 -13.015 1.00 95.75 211 GLU A O 1
ATOM 1529 N N . GLN A 1 212 ? 11.119 0.368 -11.965 1.00 93.69 212 GLN A N 1
ATOM 1530 C CA . GLN A 1 212 ? 10.279 1.491 -12.384 1.00 93.69 212 GLN A CA 1
ATOM 1531 C C . GLN A 1 212 ? 11.137 2.482 -13.181 1.00 93.69 212 GLN A C 1
ATOM 1533 O O . GLN A 1 212 ? 12.022 3.122 -12.607 1.00 93.69 212 GLN A O 1
ATOM 1538 N N . PRO A 1 213 ? 10.917 2.619 -14.499 1.00 92.69 213 PRO A N 1
ATOM 1539 C CA . PRO A 1 213 ? 11.765 3.452 -15.343 1.00 92.69 213 PRO A CA 1
ATOM 1540 C C . PRO A 1 213 ? 11.427 4.953 -15.259 1.00 92.69 213 PRO A C 1
ATOM 1542 O O . PRO A 1 213 ? 12.239 5.786 -15.669 1.00 92.69 213 PRO A O 1
ATOM 1545 N N . ALA A 1 214 ? 10.260 5.331 -14.723 1.00 91.31 214 ALA A N 1
ATOM 1546 C CA . ALA A 1 214 ? 9.891 6.721 -14.457 1.00 91.31 214 ALA A CA 1
ATOM 1547 C C . ALA A 1 214 ? 9.066 6.892 -13.168 1.00 91.31 214 ALA A C 1
ATOM 1549 O O . ALA A 1 214 ? 8.689 5.935 -12.492 1.00 91.31 214 ALA A O 1
ATOM 1550 N N . ALA A 1 215 ? 8.804 8.159 -12.831 1.00 89.44 215 ALA A N 1
ATOM 1551 C CA . ALA A 1 215 ? 8.154 8.581 -11.588 1.00 89.44 215 ALA A CA 1
ATOM 1552 C C . ALA A 1 215 ? 6.622 8.498 -11.569 1.00 89.44 215 ALA A C 1
ATOM 1554 O O . ALA A 1 215 ? 6.002 8.864 -10.570 1.00 89.44 215 ALA A O 1
ATOM 1555 N N . ASN A 1 216 ? 6.030 8.070 -12.680 1.00 91.25 216 ASN A N 1
ATOM 1556 C CA . ASN A 1 216 ? 4.596 8.054 -12.906 1.00 91.25 216 ASN A CA 1
ATOM 1557 C C . ASN A 1 216 ? 4.163 6.732 -13.547 1.00 91.25 216 ASN A C 1
ATOM 1559 O O . ASN A 1 216 ? 4.992 5.964 -14.026 1.00 91.25 216 ASN A O 1
ATOM 1563 N N . HIS A 1 217 ? 2.855 6.499 -13.566 1.00 94.31 217 HIS A N 1
ATOM 1564 C CA . HIS A 1 217 ? 2.203 5.246 -13.936 1.00 94.31 217 HIS A CA 1
ATOM 1565 C C . HIS A 1 217 ? 2.813 4.026 -13.233 1.00 94.31 217 HIS A C 1
ATOM 1567 O O . HIS A 1 217 ? 3.088 2.993 -13.849 1.00 94.31 217 HIS A O 1
ATOM 1573 N N . ASN A 1 218 ? 3.031 4.140 -11.923 1.00 93.19 218 ASN A N 1
ATOM 1574 C CA . ASN A 1 218 ? 3.635 3.063 -11.141 1.00 93.19 218 ASN A CA 1
ATOM 1575 C C . ASN A 1 218 ? 2.619 1.953 -10.815 1.00 93.19 218 ASN A C 1
ATOM 1577 O O . ASN A 1 218 ? 3.012 0.818 -10.537 1.00 93.19 218 ASN A O 1
ATOM 1581 N N . GLY A 1 219 ? 1.318 2.251 -10.910 1.00 94.88 219 GLY A N 1
ATOM 1582 C CA . GLY A 1 219 ? 0.244 1.360 -10.474 1.00 94.88 219 GLY A CA 1
ATOM 1583 C C . GLY A 1 219 ? 0.114 1.398 -8.955 1.00 94.88 219 GLY A C 1
ATOM 1584 O O . GLY A 1 219 ? 0.026 2.473 -8.370 1.00 94.88 219 GLY A O 1
ATOM 1585 N N . GLY A 1 220 ? 0.104 0.233 -8.313 1.00 93.50 220 GLY A N 1
ATOM 1586 C CA . GLY A 1 220 ? 0.273 0.145 -6.860 1.00 93.50 220 GLY A CA 1
ATOM 1587 C C . GLY A 1 220 ? -0.918 -0.426 -6.100 1.00 93.50 220 GLY A C 1
ATOM 1588 O O . GLY A 1 220 ? -0.762 -0.812 -4.945 1.00 93.50 220 GLY A O 1
ATOM 1589 N N . MET A 1 221 ? -2.087 -0.557 -6.734 1.00 97.44 221 MET A N 1
ATOM 1590 C CA . MET A 1 221 ? -3.217 -1.243 -6.106 1.00 97.44 221 MET A CA 1
ATOM 1591 C C . MET A 1 221 ? -2.893 -2.728 -5.924 1.00 97.44 221 MET A C 1
ATOM 1593 O O . MET A 1 221 ? -2.468 -3.404 -6.867 1.00 97.44 221 MET A O 1
ATOM 1597 N N . ILE A 1 222 ? -3.145 -3.231 -4.717 1.00 98.44 222 ILE A N 1
ATOM 1598 C CA . ILE A 1 222 ? -3.038 -4.647 -4.375 1.00 98.44 222 ILE A CA 1
ATOM 1599 C C . ILE A 1 222 ? -4.308 -5.124 -3.681 1.00 98.44 222 ILE A C 1
ATOM 1601 O O . ILE A 1 222 ? -5.003 -4.346 -3.029 1.00 98.44 222 ILE A O 1
ATOM 1605 N N . GLY A 1 223 ? -4.608 -6.408 -3.808 1.00 97.69 223 GLY A N 1
ATOM 1606 C CA . GLY A 1 223 ? -5.728 -7.027 -3.113 1.00 97.69 223 GLY A CA 1
ATOM 1607 C C . GLY A 1 223 ? -5.773 -8.523 -3.357 1.00 97.69 223 GLY A C 1
ATOM 1608 O O . GLY A 1 223 ? -5.256 -9.008 -4.360 1.00 97.69 223 GLY A O 1
ATOM 1609 N N . PHE A 1 2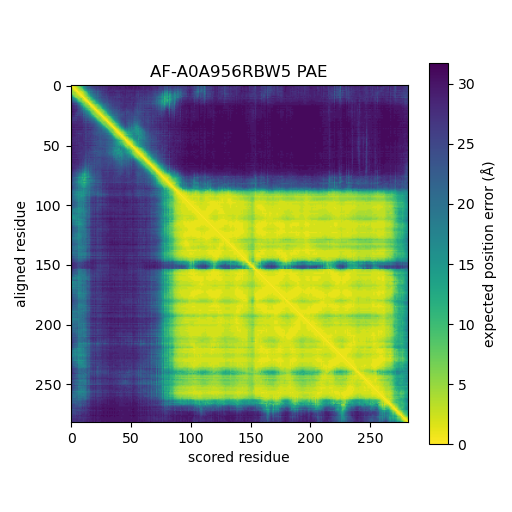24 ? -6.389 -9.258 -2.441 1.00 97.00 224 PHE A N 1
ATOM 1610 C CA . PHE A 1 224 ? -6.572 -10.691 -2.615 1.00 97.00 224 PHE A CA 1
ATOM 1611 C C . PHE A 1 224 ? -7.849 -11.001 -3.387 1.00 97.00 224 PHE A C 1
ATOM 1613 O O . PHE A 1 224 ? -8.908 -10.424 -3.125 1.00 97.00 224 PHE A O 1
ATOM 1620 N N . GLY A 1 225 ? -7.740 -11.930 -4.333 1.00 93.81 225 GLY A N 1
ATOM 1621 C CA . GLY A 1 225 ? -8.895 -12.521 -4.990 1.00 93.81 225 GLY A CA 1
ATOM 1622 C C . GLY A 1 225 ? -9.586 -13.560 -4.101 1.00 93.81 225 GLY A C 1
ATOM 1623 O O . GLY A 1 225 ? -9.018 -14.027 -3.111 1.00 93.81 225 GLY A O 1
ATOM 1624 N N . PRO A 1 226 ? -10.816 -13.974 -4.457 1.00 89.56 226 PRO A N 1
ATOM 1625 C CA . PRO A 1 226 ? -11.515 -15.060 -3.764 1.00 89.56 226 PRO A CA 1
ATOM 1626 C C . PRO A 1 226 ? -10.819 -16.423 -3.922 1.00 89.56 226 PRO A C 1
ATOM 1628 O O . PRO A 1 226 ? -11.177 -17.376 -3.239 1.00 89.56 226 PRO A O 1
ATOM 1631 N N . ASP A 1 227 ? -9.852 -16.519 -4.832 1.00 85.44 227 ASP A N 1
ATOM 1632 C CA . ASP A 1 227 ? -8.996 -17.674 -5.085 1.00 85.44 227 ASP A CA 1
ATOM 1633 C C . ASP A 1 227 ? -7.724 -17.694 -4.216 1.00 85.44 227 ASP A C 1
ATOM 1635 O O . ASP A 1 227 ? -6.889 -18.575 -4.393 1.00 85.44 227 ASP A O 1
ATOM 1639 N N . GLY A 1 228 ? -7.564 -16.736 -3.295 1.00 89.81 228 GLY A N 1
ATOM 1640 C CA . GLY A 1 228 ? -6.456 -16.692 -2.334 1.00 89.81 228 GLY A CA 1
ATOM 1641 C C . GLY A 1 228 ? -5.148 -16.113 -2.881 1.00 89.81 228 GLY A C 1
ATOM 1642 O O . GLY A 1 228 ? -4.170 -16.014 -2.144 1.00 89.81 228 GLY A O 1
ATOM 1643 N N . TYR A 1 229 ? -5.109 -15.682 -4.145 1.00 94.69 229 TYR A N 1
ATOM 1644 C CA . TYR A 1 229 ? -3.922 -15.054 -4.727 1.00 94.69 229 TYR A CA 1
ATOM 1645 C C . TYR A 1 229 ? -3.889 -13.549 -4.470 1.00 94.69 229 TYR A C 1
ATOM 1647 O O . TYR A 1 229 ? -4.922 -12.875 -4.495 1.00 94.69 229 TYR A O 1
ATOM 1655 N N . LEU A 1 230 ? -2.680 -13.008 -4.305 1.00 96.69 230 LEU A N 1
ATOM 1656 C CA . LEU A 1 230 ? -2.443 -11.571 -4.288 1.00 96.69 230 LEU A CA 1
ATOM 1657 C C . LEU A 1 230 ? -2.408 -11.044 -5.725 1.00 96.69 230 LEU A C 1
ATOM 1659 O O . LEU A 1 230 ? -1.553 -11.433 -6.526 1.00 96.69 230 LEU A O 1
ATOM 1663 N N . TYR A 1 231 ? -3.321 -10.131 -6.039 1.00 98.12 231 TYR A N 1
ATOM 1664 C CA . TYR A 1 231 ? -3.346 -9.399 -7.296 1.00 98.12 231 TYR A CA 1
ATOM 1665 C C . TYR A 1 231 ? -2.611 -8.075 -7.149 1.00 98.12 231 TYR A C 1
ATOM 1667 O O . TYR A 1 231 ? -2.822 -7.349 -6.178 1.00 98.12 231 TYR A O 1
ATOM 1675 N N . ILE A 1 232 ? -1.764 -7.757 -8.127 1.00 98.25 232 ILE A N 1
ATOM 1676 C CA . ILE A 1 232 ? -0.952 -6.536 -8.137 1.00 98.25 232 ILE A CA 1
ATOM 1677 C C . ILE A 1 232 ? -1.159 -5.839 -9.478 1.00 98.25 232 ILE A C 1
ATOM 1679 O O . ILE A 1 232 ? -0.809 -6.383 -10.529 1.00 98.25 232 ILE A O 1
ATOM 1683 N N . GLY A 1 233 ? -1.744 -4.643 -9.443 1.00 97.50 233 GLY A N 1
ATOM 1684 C CA . GLY A 1 233 ? -1.916 -3.806 -10.626 1.00 97.50 233 GLY A CA 1
ATOM 1685 C C . GLY A 1 233 ? -0.663 -2.988 -10.908 1.00 97.50 233 GLY A C 1
ATOM 1686 O O . GLY A 1 233 ? -0.304 -2.116 -10.114 1.00 97.50 233 GLY A O 1
ATOM 1687 N N . MET A 1 234 ? -0.026 -3.243 -12.052 1.00 96.88 234 MET A N 1
ATOM 1688 C CA . MET A 1 234 ? 1.172 -2.530 -12.492 1.00 96.88 234 MET A CA 1
ATOM 1689 C C . MET A 1 234 ? 0.861 -1.635 -13.687 1.00 96.88 234 MET A C 1
ATOM 1691 O O . MET A 1 234 ? 0.339 -2.099 -14.704 1.00 96.88 234 MET A O 1
ATOM 1695 N N . GLY A 1 235 ? 1.221 -0.355 -13.572 1.00 95.56 235 GLY A N 1
ATOM 1696 C CA . GLY A 1 235 ? 1.200 0.565 -14.706 1.00 95.56 235 GLY A CA 1
ATOM 1697 C C . GLY A 1 235 ? 2.345 0.295 -15.685 1.00 95.56 235 GLY A C 1
ATOM 1698 O O . GLY A 1 235 ? 3.121 -0.648 -15.514 1.00 95.56 235 GLY A O 1
ATOM 1699 N N . ASP A 1 236 ? 2.439 1.105 -16.736 1.00 94.44 236 ASP A N 1
ATOM 1700 C CA . ASP A 1 236 ? 3.420 0.940 -17.817 1.00 94.44 236 ASP A CA 1
ATOM 1701 C C . ASP A 1 236 ? 4.843 1.393 -17.454 1.00 94.44 236 ASP A C 1
ATOM 1703 O O . ASP A 1 236 ? 5.766 1.214 -18.253 1.00 94.44 236 ASP A O 1
ATOM 1707 N N . GLY A 1 237 ? 5.036 1.919 -16.241 1.00 93.00 237 GLY A N 1
ATOM 1708 C CA . GLY A 1 237 ? 6.301 2.488 -15.784 1.00 93.00 237 GLY A CA 1
ATOM 1709 C C . GLY A 1 237 ? 6.500 3.943 -16.204 1.00 93.00 237 GLY A C 1
ATOM 1710 O O . GLY A 1 237 ? 7.560 4.509 -15.938 1.00 93.00 237 GLY A O 1
ATOM 1711 N N . GLY A 1 238 ? 5.499 4.546 -16.848 1.00 91.69 238 GLY A N 1
ATOM 1712 C CA . GLY A 1 238 ? 5.426 5.967 -17.135 1.00 91.69 238 GLY A CA 1
ATOM 1713 C C . GLY A 1 238 ? 6.215 6.398 -18.359 1.00 91.69 238 GLY A C 1
ATOM 1714 O O . GLY A 1 238 ? 6.470 5.644 -19.295 1.00 91.69 238 GLY A O 1
ATOM 1715 N N . GLY A 1 239 ? 6.595 7.675 -18.351 1.00 87.50 239 GLY A N 1
ATOM 1716 C CA . GLY A 1 239 ? 7.169 8.331 -19.522 1.00 87.50 239 GLY A CA 1
ATOM 1717 C C . GLY A 1 239 ? 6.110 8.719 -20.562 1.00 87.50 239 GLY A C 1
ATOM 1718 O O . GLY A 1 239 ? 5.073 8.085 -20.731 1.00 87.50 239 GLY A O 1
ATOM 1719 N N . GLY A 1 240 ? 6.351 9.826 -21.263 1.00 86.69 240 GLY A N 1
ATOM 1720 C CA . GLY A 1 240 ? 5.452 10.270 -22.326 1.00 86.69 240 GLY A CA 1
ATOM 1721 C C . GLY A 1 240 ? 5.557 9.372 -23.559 1.00 86.69 240 GLY A C 1
ATOM 1722 O O . GLY A 1 240 ? 6.657 9.017 -23.974 1.00 86.69 240 GLY A O 1
ATOM 1723 N N . GLY A 1 241 ? 4.418 9.047 -24.172 1.00 87.50 241 GLY A N 1
ATOM 1724 C CA . GLY A 1 241 ? 4.372 8.403 -25.488 1.00 87.50 241 GLY A CA 1
ATOM 1725 C C . GLY A 1 241 ? 4.870 6.957 -25.533 1.00 87.50 241 GLY A C 1
ATOM 1726 O O . GLY A 1 241 ? 5.452 6.588 -26.547 1.00 87.50 241 GLY A O 1
ATOM 1727 N N . ASP A 1 242 ? 4.659 6.168 -24.469 1.00 86.44 242 ASP A N 1
ATOM 1728 C CA . ASP A 1 242 ? 5.026 4.737 -24.411 1.00 86.44 242 ASP A CA 1
ATOM 1729 C C . ASP A 1 242 ? 6.524 4.509 -24.704 1.00 86.44 242 ASP A C 1
ATOM 1731 O O . ASP A 1 242 ? 6.924 3.603 -25.430 1.00 86.44 242 ASP A O 1
ATOM 1735 N N . THR A 1 243 ? 7.379 5.387 -24.162 1.00 92.50 243 THR A N 1
ATOM 1736 C CA . THR A 1 243 ? 8.830 5.398 -24.444 1.00 92.50 243 THR A CA 1
ATOM 1737 C C . THR A 1 243 ? 9.517 4.074 -24.074 1.00 92.50 243 THR A C 1
ATOM 1739 O O . THR A 1 243 ? 10.541 3.734 -24.667 1.00 92.50 243 THR A O 1
ATOM 1742 N N . TYR A 1 244 ? 8.973 3.332 -23.105 1.00 91.81 244 TYR A N 1
ATOM 1743 C CA . TYR A 1 244 ? 9.550 2.079 -22.613 1.00 91.81 244 TYR A CA 1
ATOM 1744 C C . TYR A 1 244 ? 8.931 0.820 -23.236 1.00 91.81 244 TYR A C 1
ATOM 1746 O O . TYR A 1 244 ? 9.467 -0.262 -23.015 1.00 91.81 244 TYR A O 1
ATOM 1754 N N . ASP A 1 245 ? 7.836 0.943 -23.998 1.00 92.75 245 ASP A N 1
ATOM 1755 C CA . ASP A 1 245 ? 7.159 -0.154 -24.712 1.00 92.75 245 ASP A CA 1
ATOM 1756 C C . ASP A 1 245 ? 6.877 -1.408 -23.846 1.00 92.75 245 ASP A C 1
ATOM 1758 O O . ASP A 1 245 ? 6.889 -2.552 -24.310 1.00 92.75 245 ASP A O 1
ATOM 1762 N N . THR A 1 246 ? 6.618 -1.213 -22.546 1.00 93.44 246 THR A N 1
ATOM 1763 C CA . THR A 1 246 ? 6.488 -2.315 -21.569 1.00 93.44 246 THR A CA 1
ATOM 1764 C C . THR A 1 246 ? 5.239 -3.164 -21.797 1.00 93.44 246 THR A C 1
ATOM 1766 O O . THR A 1 246 ? 5.148 -4.315 -21.362 1.00 93.44 246 THR A O 1
ATOM 1769 N N . SER A 1 247 ? 4.257 -2.616 -22.514 1.00 91.62 247 SER A N 1
ATOM 1770 C CA . SER A 1 247 ? 3.034 -3.327 -22.879 1.00 91.62 247 SER A CA 1
ATOM 1771 C C . SER A 1 247 ? 3.292 -4.483 -23.853 1.00 91.62 247 SER A C 1
ATOM 1773 O O . SER A 1 247 ? 2.587 -5.494 -23.784 1.00 91.62 247 SER A O 1
ATOM 1775 N N . ARG A 1 248 ? 4.316 -4.373 -24.713 1.00 90.56 248 ARG A N 1
ATOM 1776 C CA . ARG A 1 248 ? 4.643 -5.354 -25.764 1.00 90.56 248 ARG A CA 1
ATOM 1777 C C . ARG A 1 248 ? 5.773 -6.306 -25.390 1.00 90.56 248 ARG A C 1
ATOM 1779 O O . ARG A 1 248 ? 5.966 -7.300 -26.089 1.00 90.56 248 ARG A O 1
ATOM 1786 N N . ASP A 1 249 ? 6.487 -6.038 -24.302 1.00 91.62 249 ASP A N 1
ATOM 1787 C CA . ASP A 1 249 ? 7.540 -6.912 -23.797 1.00 91.62 249 ASP A CA 1
ATOM 1788 C C . ASP A 1 249 ? 6.973 -7.921 -22.773 1.00 91.62 249 ASP A C 1
ATOM 1790 O O . ASP A 1 249 ? 6.573 -7.535 -21.671 1.00 91.62 249 ASP A O 1
ATOM 1794 N N . PRO A 1 250 ? 6.909 -9.228 -23.097 1.00 89.75 250 PRO A N 1
ATOM 1795 C CA . PRO A 1 250 ? 6.427 -10.247 -22.167 1.00 89.75 250 PRO A CA 1
ATOM 1796 C C . PRO A 1 250 ? 7.457 -10.627 -21.090 1.00 89.75 250 PRO A C 1
ATOM 1798 O O . PRO A 1 250 ? 7.132 -11.415 -20.205 1.00 89.75 250 PRO A O 1
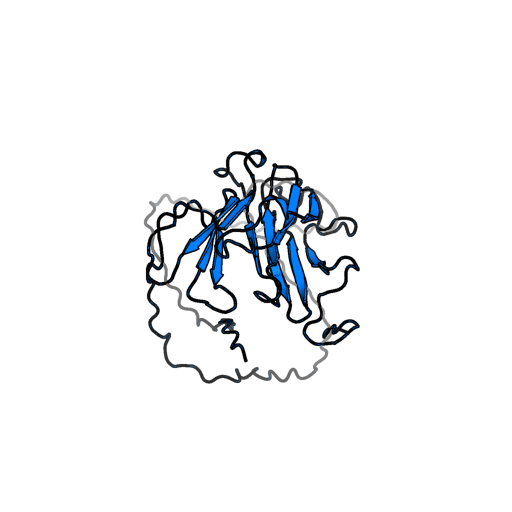ATOM 1801 N N . SER A 1 251 ? 8.697 -10.131 -21.173 1.00 90.56 251 SER A N 1
ATOM 1802 C CA . SER A 1 251 ? 9.752 -10.406 -20.191 1.00 90.56 251 SER A CA 1
ATOM 1803 C C . SER A 1 251 ? 9.711 -9.478 -18.974 1.00 90.56 251 SER A C 1
ATOM 1805 O O . SER A 1 251 ? 10.353 -9.773 -17.967 1.00 90.56 251 SER A O 1
ATOM 1807 N N . VAL A 1 252 ? 8.922 -8.399 -19.038 1.00 93.31 252 VAL A N 1
ATOM 1808 C CA . VAL A 1 252 ? 8.703 -7.463 -17.931 1.00 93.31 252 VAL A CA 1
ATOM 1809 C C . VAL A 1 252 ? 7.290 -7.587 -17.367 1.00 93.31 252 VAL A C 1
ATOM 1811 O O . VAL A 1 252 ? 6.340 -7.976 -18.048 1.00 93.31 252 VAL A O 1
ATOM 1814 N N . VAL A 1 253 ? 7.143 -7.218 -16.097 1.00 95.19 253 VAL A N 1
ATOM 1815 C CA . VAL A 1 253 ? 5.878 -7.318 -15.349 1.00 95.19 253 VAL A CA 1
ATOM 1816 C C . VAL A 1 253 ? 5.118 -5.984 -15.250 1.00 95.19 253 VAL A C 1
ATOM 1818 O O . VAL A 1 253 ? 4.109 -5.897 -14.556 1.00 95.19 253 VAL A O 1
ATOM 1821 N N . LEU A 1 254 ? 5.575 -4.953 -15.967 1.00 96.44 254 LEU A N 1
ATOM 1822 C CA . LEU A 1 254 ? 4.879 -3.672 -16.139 1.00 96.44 254 LEU A CA 1
ATOM 1823 C C . LEU A 1 254 ? 3.782 -3.770 -17.211 1.00 96.44 254 LEU A C 1
ATOM 1825 O O . LEU A 1 254 ? 3.854 -4.603 -18.120 1.00 96.44 254 LEU A O 1
ATOM 1829 N N . SER A 1 255 ? 2.766 -2.909 -17.124 1.00 96.12 255 SER A N 1
ATOM 1830 C CA . SER A 1 255 ? 1.536 -2.958 -17.930 1.00 96.12 255 SER A CA 1
ATOM 1831 C C . SER A 1 255 ? 0.756 -4.270 -17.760 1.00 96.12 255 SER A C 1
ATOM 1833 O O . SER A 1 255 ? 0.253 -4.819 -18.744 1.00 96.12 255 SER A O 1
ATOM 1835 N N . LYS A 1 256 ? 0.712 -4.836 -16.545 1.00 95.56 256 LYS A N 1
ATOM 1836 C CA . LYS A 1 256 ? 0.102 -6.150 -16.263 1.00 95.56 256 LYS A CA 1
ATOM 1837 C C . LYS A 1 256 ? -0.728 -6.132 -14.978 1.00 95.56 256 LYS A C 1
ATOM 1839 O O . LYS A 1 256 ? -0.504 -5.333 -14.074 1.00 95.56 256 LYS A O 1
ATOM 1844 N N . MET A 1 257 ? -1.634 -7.102 -14.891 1.00 97.25 257 MET A N 1
ATOM 1845 C CA . MET A 1 257 ? -2.202 -7.573 -13.629 1.00 97.25 257 MET A CA 1
ATOM 1846 C C . MET A 1 257 ? -1.456 -8.842 -13.228 1.00 97.25 257 MET A C 1
ATOM 1848 O O . MET A 1 257 ? -1.558 -9.858 -13.916 1.00 97.25 257 MET A O 1
ATOM 1852 N N . LEU A 1 258 ? -0.684 -8.779 -12.148 1.00 96.25 258 LEU A N 1
ATOM 1853 C CA . LEU A 1 258 ? 0.020 -9.945 -11.617 1.00 96.25 258 LEU A CA 1
ATOM 1854 C C . LEU A 1 258 ? -0.904 -10.710 -10.671 1.00 96.25 258 LEU A C 1
ATOM 1856 O O . LEU A 1 258 ? -1.731 -10.097 -10.003 1.00 96.25 258 LEU A O 1
ATOM 1860 N N . ARG A 1 259 ? -0.734 -12.031 -10.606 1.00 94.94 259 ARG A N 1
ATOM 1861 C CA . ARG A 1 259 ? -1.413 -12.948 -9.680 1.00 94.94 259 ARG A CA 1
ATOM 1862 C C . ARG A 1 259 ? -0.332 -13.804 -9.026 1.00 94.94 259 ARG A C 1
ATOM 1864 O O . ARG A 1 259 ? 0.290 -14.611 -9.713 1.00 94.94 259 ARG A O 1
ATOM 1871 N N . ILE A 1 260 ? -0.060 -13.582 -7.743 1.00 92.19 260 ILE A N 1
ATOM 1872 C CA . ILE A 1 260 ? 1.070 -14.184 -7.019 1.00 92.19 260 ILE A CA 1
ATOM 1873 C C . ILE A 1 260 ? 0.551 -14.971 -5.814 1.00 92.19 260 ILE A C 1
ATOM 1875 O O . ILE A 1 260 ? -0.280 -14.470 -5.056 1.00 92.19 260 ILE A O 1
ATOM 1879 N N . GLY A 1 261 ? 1.027 -16.207 -5.647 1.00 91.50 261 GLY A N 1
ATOM 1880 C CA . GLY A 1 261 ? 0.850 -16.958 -4.405 1.00 91.50 261 GLY A CA 1
ATOM 1881 C C . GLY A 1 261 ? 1.868 -16.476 -3.377 1.00 91.50 261 GLY A C 1
ATOM 1882 O O . GLY A 1 261 ? 3.053 -16.356 -3.689 1.00 91.50 261 GLY A O 1
ATOM 1883 N N . VAL A 1 262 ? 1.395 -16.131 -2.183 1.00 90.25 262 VAL A N 1
ATOM 1884 C CA . VAL A 1 262 ? 2.216 -15.503 -1.134 1.00 90.25 262 VAL A CA 1
ATOM 1885 C C . VAL A 1 262 ? 2.844 -16.520 -0.184 1.00 90.25 262 VAL A C 1
ATOM 1887 O O . VAL A 1 262 ? 3.656 -16.146 0.659 1.00 90.25 262 VAL A O 1
ATOM 1890 N N . GLU A 1 263 ? 2.531 -17.805 -0.331 1.00 87.75 263 GLU A N 1
ATOM 1891 C CA . GLU A 1 263 ? 3.152 -18.853 0.469 1.00 87.75 263 GLU A CA 1
ATOM 1892 C C . GLU A 1 263 ? 4.537 -19.254 -0.060 1.00 87.75 263 GLU A C 1
ATOM 1894 O O . GLU A 1 263 ? 4.861 -19.013 -1.227 1.00 87.75 263 GLU A O 1
ATOM 1899 N N . PRO A 1 264 ? 5.403 -19.864 0.775 1.00 76.94 264 PRO A N 1
ATOM 1900 C CA . PRO A 1 264 ? 6.757 -20.249 0.367 1.00 76.94 264 PRO A CA 1
ATOM 1901 C C . PRO A 1 264 ? 6.833 -21.194 -0.841 1.00 76.94 264 PRO A C 1
ATOM 1903 O O . PRO A 1 264 ? 7.869 -21.258 -1.502 1.00 76.94 264 PRO A O 1
ATOM 1906 N N . ASP A 1 265 ? 5.774 -21.954 -1.117 1.00 74.50 265 ASP A N 1
ATOM 1907 C CA . ASP A 1 265 ? 5.656 -22.831 -2.285 1.00 74.50 265 ASP A CA 1
ATOM 1908 C C . ASP A 1 265 ? 5.100 -22.114 -3.533 1.00 74.50 265 ASP A C 1
ATOM 1910 O O . ASP A 1 265 ? 4.982 -22.729 -4.595 1.00 74.50 265 ASP A O 1
ATOM 1914 N N . GLY A 1 266 ? 4.806 -20.814 -3.426 1.00 72.56 266 GLY A N 1
ATOM 1915 C CA . GLY A 1 266 ? 4.247 -19.982 -4.488 1.00 72.56 266 GLY A CA 1
ATOM 1916 C C . GLY A 1 266 ? 2.773 -20.262 -4.784 1.00 72.56 266 GLY A C 1
ATOM 1917 O O . GLY A 1 266 ? 2.253 -19.756 -5.782 1.00 72.56 266 GLY A O 1
ATOM 1918 N N . MET A 1 267 ? 2.109 -21.066 -3.953 1.00 76.94 267 MET A N 1
ATOM 1919 C CA . MET A 1 267 ? 0.680 -21.355 -4.038 1.00 76.94 267 MET A CA 1
ATOM 1920 C C . MET A 1 267 ? -0.115 -20.345 -3.193 1.00 76.94 267 MET A C 1
ATOM 1922 O O . MET A 1 267 ? 0.467 -19.614 -2.383 1.00 76.94 267 MET A O 1
ATOM 1926 N N . PRO A 1 268 ? -1.429 -20.196 -3.433 1.00 72.44 268 PRO A N 1
ATOM 1927 C CA . PRO A 1 268 ? -2.257 -19.384 -2.564 1.00 72.44 268 PRO A CA 1
ATOM 1928 C C . PRO A 1 268 ? -2.396 -20.115 -1.231 1.00 72.44 268 PRO A C 1
ATOM 1930 O O . PRO A 1 268 ? -2.424 -21.350 -1.193 1.00 72.44 268 PRO A O 1
ATOM 1933 N N . ASP A 1 269 ? -2.567 -19.359 -0.151 1.00 64.69 269 ASP A N 1
ATOM 1934 C CA . ASP A 1 269 ? -3.233 -19.938 1.005 1.00 64.69 269 ASP A CA 1
ATOM 1935 C C . ASP A 1 269 ? -4.652 -20.295 0.548 1.00 64.69 269 ASP A C 1
ATOM 1937 O O . ASP A 1 269 ? -5.357 -19.462 -0.025 1.00 64.69 269 ASP A O 1
ATOM 1941 N N . ASP A 1 270 ? -5.036 -21.560 0.714 1.00 61.41 270 ASP A N 1
ATOM 1942 C CA . ASP A 1 270 ? -6.290 -22.126 0.214 1.00 61.41 270 ASP A CA 1
ATOM 1943 C C . ASP A 1 270 ? -7.301 -22.282 1.365 1.00 61.41 270 ASP A C 1
ATOM 1945 O O . ASP A 1 270 ? -7.525 -23.390 1.868 1.00 61.41 270 ASP A O 1
ATOM 1949 N N . PRO A 1 271 ? -7.955 -21.191 1.816 1.00 52.78 271 PRO A N 1
ATOM 1950 C CA . PRO A 1 271 ? -8.965 -21.264 2.866 1.00 52.78 271 PRO A CA 1
ATOM 1951 C C . PRO A 1 271 ? -10.239 -21.990 2.399 1.00 52.78 271 PRO A C 1
ATOM 1953 O O . PRO A 1 271 ? -11.112 -22.281 3.219 1.00 52.78 271 PRO A O 1
ATOM 1956 N N . LEU A 1 272 ? -10.371 -22.285 1.097 1.00 52.53 272 LEU A N 1
ATOM 1957 C CA . LEU A 1 272 ? -11.516 -22.978 0.499 1.00 52.53 272 LEU A CA 1
ATOM 1958 C C . LEU A 1 272 ? -11.273 -24.482 0.265 1.00 52.53 272 LEU A C 1
ATOM 1960 O O . LEU A 1 272 ? -12.224 -25.200 -0.055 1.00 52.53 272 LEU A O 1
ATOM 1964 N N . GLY A 1 273 ? -10.052 -24.983 0.464 1.00 50.34 273 GLY A N 1
ATOM 1965 C CA . GLY A 1 273 ? -9.692 -26.392 0.298 1.00 50.34 273 GLY A CA 1
ATOM 1966 C C . GLY A 1 273 ? -9.745 -26.907 -1.149 1.00 50.34 273 GLY A C 1
ATOM 1967 O O . GLY A 1 273 ? -10.036 -28.090 -1.353 1.00 50.34 273 GLY A O 1
ATOM 1968 N N . CYS A 1 274 ? -9.519 -26.054 -2.152 1.00 54.62 274 CYS A N 1
ATOM 1969 C CA . CYS A 1 274 ? -9.284 -26.450 -3.540 1.00 54.62 274 CYS A CA 1
ATOM 1970 C C . CYS A 1 274 ? -7.779 -26.448 -3.909 1.00 54.62 274 CYS A C 1
ATOM 1972 O O . CYS A 1 274 ? -7.270 -25.458 -4.433 1.00 54.62 274 CYS A O 1
ATOM 1974 N N . PRO A 1 275 ? -7.077 -27.591 -3.768 1.00 50.16 275 PRO A N 1
ATOM 1975 C CA . PRO A 1 275 ? -5.616 -27.678 -3.874 1.00 50.16 275 PRO A CA 1
ATOM 1976 C C . PRO A 1 275 ? -5.035 -27.510 -5.288 1.00 50.16 275 PRO A C 1
ATOM 1978 O O . PRO A 1 275 ? -3.839 -27.702 -5.465 1.00 50.16 275 PRO A O 1
ATOM 1981 N N . ASN A 1 276 ? -5.844 -27.208 -6.308 1.00 47.94 276 ASN A N 1
ATOM 1982 C CA . ASN A 1 276 ? -5.378 -26.943 -7.669 1.00 47.94 276 ASN A CA 1
ATOM 1983 C C . ASN A 1 276 ? -6.354 -25.990 -8.368 1.00 47.94 276 ASN A C 1
ATOM 1985 O O . ASN A 1 276 ? -7.486 -26.388 -8.631 1.00 47.94 276 ASN A O 1
ATOM 1989 N N . ASP A 1 277 ? -5.891 -24.774 -8.664 1.00 51.31 277 ASP A N 1
ATOM 1990 C CA . ASP A 1 277 ? -6.434 -23.837 -9.656 1.00 51.31 277 ASP A CA 1
ATOM 1991 C C . ASP A 1 277 ? -7.962 -23.906 -9.847 1.00 51.31 277 ASP A C 1
ATOM 1993 O O . ASP A 1 277 ? -8.492 -24.445 -10.822 1.00 51.31 277 ASP A O 1
ATOM 1997 N N . CYS A 1 278 ? -8.699 -23.270 -8.937 1.00 47.78 278 CYS A N 1
ATOM 1998 C CA . CYS A 1 278 ? -10.005 -22.723 -9.290 1.00 47.78 278 CYS A CA 1
ATOM 1999 C C . CYS A 1 278 ? -9.780 -21.539 -10.239 1.00 47.78 278 CYS A C 1
ATOM 2001 O O . CYS A 1 278 ? -9.954 -20.387 -9.855 1.00 47.78 278 CYS A O 1
ATOM 2003 N N . ASN A 1 279 ? -9.364 -21.824 -11.472 1.00 41.84 279 ASN A N 1
ATOM 2004 C CA . ASN A 1 279 ? -9.465 -20.894 -12.579 1.00 41.84 279 ASN A CA 1
ATOM 2005 C C . ASN A 1 279 ? -10.920 -20.941 -13.082 1.00 41.84 279 ASN A C 1
ATOM 2007 O O . ASN A 1 279 ? -11.298 -21.910 -13.743 1.00 41.84 279 ASN A O 1
ATOM 2011 N N . PRO A 1 280 ? -11.780 -19.941 -12.810 1.00 37.94 280 PRO A N 1
ATOM 2012 C CA . PRO A 1 280 ? -13.085 -19.869 -13.463 1.00 37.94 280 PRO A CA 1
ATOM 2013 C C . PRO A 1 280 ? -12.972 -19.529 -14.963 1.00 37.94 280 PRO A C 1
ATOM 2015 O O . PRO A 1 280 ? -13.997 -19.447 -15.637 1.00 37.94 280 PRO A O 1
ATOM 2018 N N . LEU A 1 281 ? -11.759 -19.342 -15.500 1.00 32.78 281 LEU A N 1
ATOM 2019 C CA . LEU A 1 281 ? -11.494 -19.005 -16.896 1.00 32.78 281 LEU A CA 1
ATOM 2020 C C . LEU A 1 281 ? -10.598 -20.045 -17.594 1.00 32.78 281 LEU A C 1
ATOM 2022 O O . LEU A 1 281 ? -9.564 -19.687 -18.149 1.00 32.78 281 LEU A O 1
ATOM 2026 N N . GLY A 1 282 ? -11.028 -21.313 -17.606 1.00 32.91 282 GLY A N 1
ATOM 2027 C CA . GLY A 1 282 ? -10.599 -22.318 -18.598 1.00 32.91 282 GLY A CA 1
ATOM 2028 C C . GLY A 1 282 ? -9.362 -23.142 -18.270 1.00 32.91 282 GLY A C 1
ATOM 2029 O O . GLY A 1 282 ? -8.284 -22.553 -18.047 1.00 32.91 282 GLY A O 1
#

Solvent-accessible surface area (backbone atoms only — not comparable to full-atom values): 18081 Å² total; per-residue (Å²): 139,82,84,81,85,73,86,77,83,79,79,73,88,74,85,77,74,87,72,95,76,85,83,84,79,93,75,85,88,82,90,84,90,84,82,92,77,92,78,91,84,89,86,89,79,96,70,94,79,90,76,95,72,98,72,90,82,82,84,79,86,86,75,92,69,81,87,74,86,70,83,76,75,82,70,73,82,71,70,97,57,82,82,68,88,68,80,78,90,81,80,91,74,91,65,64,42,83,66,63,62,68,69,44,74,44,51,37,89,89,45,58,70,34,29,42,36,30,17,27,79,17,38,29,26,60,38,48,75,91,47,51,55,55,54,94,61,56,32,39,77,52,77,26,77,58,33,57,72,62,86,62,75,36,64,50,18,33,51,18,63,34,67,39,95,58,43,75,86,39,50,40,33,35,39,22,30,13,48,32,63,53,31,41,37,32,33,36,33,33,48,26,93,90,40,89,70,27,47,36,83,87,49,65,42,80,77,49,76,43,82,26,87,33,54,24,47,59,57,27,52,44,41,67,48,100,70,38,27,41,33,38,42,31,25,53,23,30,65,78,87,62,71,70,50,30,75,78,39,87,91,53,75,36,48,33,78,45,79,41,31,82,41,99,86,50,43,42,60,60,93,8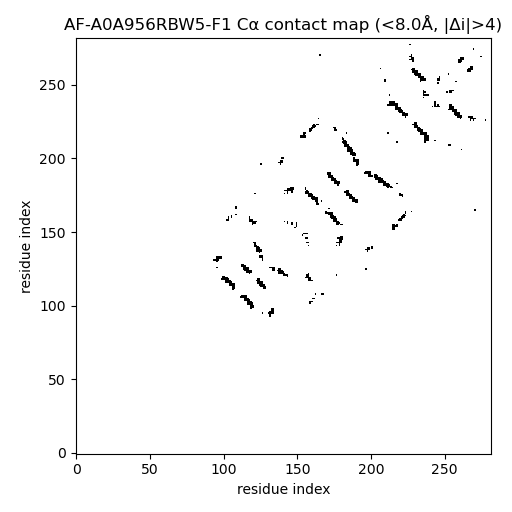3,73,63,96,67,80,84,59,93,79,122

Mean predicted aligned error: 15.94 Å